Protein AF-A0A7V1PXN4-F1 (afdb_monomer)

Foldseek 3Di:
DLQPAKDKDKDQPVNDDPVVVVVDDNLKIKMKIFDPVQLVVLVVLVVVLVVVLVVLVVVQDQKDDPVSNVVSQVVSCVSCVVSVNNQFKDKDKDKDQDDDDDDDDDDDDDDDRPIMIGIDIDGDVVSVVVVSVCGRMDMDMDSDDCVRDPSSRSVVVVVCVVVVVVLVVCLVPVLVLPDPDDDDPVVNVVSNVVSVVVSVVLVVLQVLLCVLCVVVVVVVVPPDDPDPDDDDLPDRDDSVVVVVQVVVKDWDWDDDPPDPGTQTAIDDHRPSRVSSCVSVVNDHSDDCVQWDWDDDPDDPDPPDTDTDGD

Mean predicted aligned error: 14.94 Å

pLDDT: mean 76.44, std 16.18, range [34.62, 94.5]

Radius of gyration: 33.53 Å; Cα contacts (8 Å, |Δi|>4): 287; chains: 1; bounding box: 93×73×90 Å

Sequence (310 aa):
RIDKKVECQEIRYADLSEGFKKEYNEKLRFIACYNIQMAELNKNSRERNIRKFENLIKETKLKGELDKIKESHYKLKSFLSKYHITKFYKLTIEKTTKDKTTQSKEKRDDYGKKEEYNIQIEKIDSAILAEANLDGRFFIQTEVSSQEFNKEEIVKSYKSLQKVEQAFKVIKNEFDIRPVYLRKDNRIRGHVMICYLALLINILLDKKMQEVFPEMENAQARKVNLKKSEHNEDDPLTMKTLMEELDTIRLIPLYINGSESPKYISTQIGRNLKKLFSSLGIINAMEPQKLRLATKEKTTNYNQLELLFT

Nearest PDB structures (foldseek):
  3ta1-assembly1_A  TM=2.972E-01  e=3.563E+00  Archaeoglobus fulgidus DSM 4304

Secondary structure (DSSP, 8-state):
---TTEEEEEEPGGGS-HHHHHHS-TT-EEEEEEEHHHHHHHHHHHHHHHHHHHHHHHHS--EE-HHHHHHHHHHHHHHHHHTT-GGGEEEEEEEE-----S-------------EEEEEEEE-HHHHHHHHHTTTEEEEEE---TTT--HHHHHHHHHHHHHHHHHHHHHHHTS--S-SS--SHHHHHHHHHHHHHHHHHHHHHHHHHHHH-TTHHHHTT--S---SPPPPTTS---HHHHHHHHHH--EEEE--TT-SS-EEEEPPPPHHHHHHHHHTT---S--GGGEEE---S--S-TT--PEEE-

Structure (mmCIF, N/CA/C/O backbone):
data_AF-A0A7V1PXN4-F1
#
_entry.id   AF-A0A7V1PXN4-F1
#
loop_
_atom_site.group_PDB
_atom_site.id
_atom_site.type_symbol
_atom_site.label_atom_id
_atom_site.label_alt_id
_atom_site.label_comp_id
_atom_site.label_asym_id
_atom_site.label_entity_id
_atom_site.label_seq_id
_atom_site.pdbx_PDB_ins_code
_atom_site.Cartn_x
_atom_site.Cartn_y
_atom_site.Cartn_z
_atom_site.occupancy
_atom_site.B_iso_or_equiv
_atom_site.auth_seq_id
_atom_site.auth_comp_id
_atom_site.auth_asym_id
_atom_site.auth_atom_id
_atom_site.pdbx_PDB_model_num
ATOM 1 N N . ARG A 1 1 ? 14.123 0.594 -0.952 1.00 41.38 1 ARG A N 1
ATOM 2 C CA . ARG A 1 1 ? 13.599 0.449 0.437 1.00 41.38 1 ARG A CA 1
ATOM 3 C C . ARG A 1 1 ? 13.600 -1.025 0.865 1.00 41.38 1 ARG A C 1
ATOM 5 O O . ARG A 1 1 ? 12.577 -1.695 0.825 1.00 41.38 1 ARG A O 1
ATOM 12 N N . ILE A 1 2 ? 14.755 -1.564 1.250 1.00 37.81 2 ILE A N 1
ATOM 13 C CA . ILE A 1 2 ? 14.774 -2.744 2.123 1.00 37.81 2 ILE A CA 1
ATOM 14 C C . ILE A 1 2 ? 14.790 -2.146 3.524 1.00 37.81 2 ILE A C 1
ATOM 16 O O . ILE A 1 2 ? 15.822 -1.651 3.968 1.00 37.81 2 ILE A O 1
ATOM 20 N N . ASP A 1 3 ? 13.619 -2.037 4.154 1.00 50.66 3 ASP A N 1
ATOM 21 C CA . ASP A 1 3 ? 13.540 -1.561 5.537 1.00 50.66 3 ASP A CA 1
ATOM 22 C C . ASP A 1 3 ? 14.435 -2.467 6.385 1.00 50.66 3 ASP A C 1
ATOM 24 O O . ASP A 1 3 ? 14.116 -3.639 6.574 1.00 50.66 3 ASP A O 1
ATOM 28 N N . LYS A 1 4 ? 15.550 -1.933 6.892 1.00 53.06 4 LYS A N 1
ATOM 29 C CA . LYS A 1 4 ? 16.524 -2.641 7.743 1.00 53.06 4 LYS A CA 1
ATOM 30 C C . LYS A 1 4 ? 15.948 -3.093 9.106 1.00 53.06 4 LYS A C 1
ATOM 32 O O . LYS A 1 4 ? 16.705 -3.422 10.006 1.00 53.06 4 LYS A O 1
ATOM 37 N N . LYS A 1 5 ? 14.624 -3.064 9.288 1.00 65.00 5 LYS A N 1
ATOM 38 C CA . LYS A 1 5 ? 13.907 -3.337 10.545 1.00 65.00 5 LYS A CA 1
ATOM 39 C C . LYS A 1 5 ? 12.612 -4.120 10.303 1.00 65.00 5 LYS A C 1
ATOM 41 O O . LYS A 1 5 ? 11.550 -3.733 10.790 1.00 65.00 5 LYS A O 1
ATOM 46 N N . VAL A 1 6 ? 12.675 -5.160 9.474 1.00 78.19 6 VAL A N 1
ATOM 47 C CA . VAL A 1 6 ? 11.618 -6.176 9.458 1.00 78.19 6 VAL A CA 1
ATOM 48 C C . VAL A 1 6 ? 12.177 -7.441 10.070 1.00 78.19 6 VAL A C 1
ATOM 50 O O . VAL A 1 6 ? 13.101 -8.036 9.527 1.00 78.19 6 VAL A O 1
ATOM 53 N N . GLU A 1 7 ? 11.614 -7.817 11.207 1.00 84.56 7 GLU A N 1
ATOM 54 C CA . GLU A 1 7 ? 11.906 -9.079 11.870 1.00 84.56 7 GLU A CA 1
ATOM 55 C C . GLU A 1 7 ? 10.932 -10.127 11.346 1.00 84.56 7 GLU A C 1
ATOM 57 O O . GLU A 1 7 ? 9.740 -9.846 11.224 1.00 84.56 7 GLU A O 1
ATOM 62 N N . CYS A 1 8 ? 11.429 -11.318 11.011 1.00 86.94 8 CYS A N 1
ATOM 63 C CA . CYS A 1 8 ? 10.592 -12.390 10.486 1.00 86.94 8 CYS A CA 1
ATOM 64 C C . CYS A 1 8 ? 10.909 -13.736 11.133 1.00 86.94 8 CYS A C 1
ATOM 66 O O . CYS A 1 8 ? 12.071 -14.140 11.297 1.00 86.94 8 CYS A O 1
ATOM 68 N N . GLN A 1 9 ? 9.837 -14.453 11.438 1.00 86.81 9 GLN A N 1
ATOM 69 C CA . GLN A 1 9 ? 9.842 -15.782 12.013 1.00 86.81 9 GLN A CA 1
ATOM 70 C C . GLN A 1 9 ? 9.026 -16.717 11.125 1.00 86.81 9 GLN A C 1
ATOM 72 O O . GLN A 1 9 ? 7.931 -16.387 10.674 1.00 86.81 9 GLN A O 1
ATOM 77 N N . GLU A 1 10 ? 9.581 -17.894 10.873 1.00 85.56 10 GLU A N 1
ATOM 78 C CA . GLU A 1 10 ? 8.868 -18.963 10.190 1.00 85.56 10 GLU A CA 1
ATOM 79 C C . GLU A 1 10 ? 8.031 -19.731 11.214 1.00 85.56 10 GLU A C 1
ATOM 81 O O . GLU A 1 10 ? 8.544 -20.138 12.259 1.00 85.56 10 GLU A O 1
ATOM 86 N N . ILE A 1 11 ? 6.742 -19.881 10.923 1.00 83.00 11 ILE A N 1
ATOM 87 C CA . ILE A 1 11 ? 5.793 -20.649 11.724 1.00 83.00 11 ILE A CA 1
ATOM 88 C C . ILE A 1 11 ? 5.776 -22.060 11.154 1.00 83.00 11 ILE A C 1
ATOM 90 O O . ILE A 1 11 ? 5.518 -22.252 9.962 1.00 83.00 11 ILE A O 1
ATOM 94 N N . ARG A 1 12 ? 6.058 -23.058 11.994 1.00 76.69 12 ARG A N 1
ATOM 95 C CA . ARG A 1 12 ? 6.013 -24.451 11.553 1.00 76.69 12 ARG A CA 1
ATOM 96 C C . ARG A 1 12 ? 4.563 -24.888 11.444 1.00 76.69 12 ARG A C 1
ATOM 98 O O . ARG A 1 12 ? 3.718 -24.469 12.229 1.00 76.69 12 ARG A O 1
ATOM 105 N N . TYR A 1 13 ? 4.289 -25.816 10.533 1.00 74.81 13 TYR A N 1
ATOM 106 C CA . TYR A 1 13 ? 2.959 -26.414 10.413 1.00 74.81 13 TYR A CA 1
ATOM 107 C C . TYR A 1 13 ? 2.461 -27.011 11.744 1.00 74.81 13 TYR A C 1
ATOM 109 O O . TYR A 1 13 ? 1.284 -26.909 12.084 1.00 74.81 13 TYR A O 1
ATOM 117 N N . ALA A 1 14 ? 3.372 -27.563 12.553 1.00 72.00 14 ALA A N 1
ATOM 118 C CA . ALA A 1 14 ? 3.071 -28.081 13.886 1.00 72.00 14 ALA A CA 1
ATOM 119 C C . ALA A 1 14 ? 2.487 -27.024 14.844 1.00 72.00 14 ALA A C 1
ATOM 121 O O . ALA A 1 14 ? 1.642 -27.377 15.668 1.00 72.00 14 ALA A O 1
ATOM 122 N N . ASP A 1 15 ? 2.869 -25.755 14.688 1.00 79.81 15 ASP A N 1
ATOM 123 C CA . ASP A 1 15 ? 2.459 -24.639 15.547 1.00 79.81 15 ASP A CA 1
ATOM 124 C C . ASP A 1 15 ? 1.082 -24.065 15.154 1.00 79.81 15 ASP A C 1
ATOM 126 O O . ASP A 1 15 ? 0.531 -23.217 15.856 1.00 79.81 15 ASP A O 1
ATOM 130 N N . LEU A 1 16 ? 0.508 -24.512 14.028 1.00 79.31 16 LEU A N 1
ATOM 131 C CA . LEU A 1 16 ? -0.812 -24.081 13.570 1.00 79.31 16 LEU A CA 1
ATOM 132 C C . LEU A 1 16 ? -1.931 -24.690 14.425 1.00 79.31 16 LEU A C 1
ATOM 134 O O . LEU A 1 16 ? -1.845 -25.829 14.898 1.00 79.31 16 LEU A O 1
ATOM 138 N N . SER A 1 17 ? -3.026 -23.944 14.570 1.00 81.38 17 SER A N 1
ATOM 139 C CA . SER A 1 17 ? -4.230 -24.438 15.236 1.00 81.38 17 SER A CA 1
ATOM 140 C C . SER A 1 17 ? -4.898 -25.556 14.427 1.00 81.38 17 SER A C 1
ATOM 142 O O . SER A 1 17 ? -4.747 -25.648 13.208 1.00 81.38 17 SER A O 1
ATOM 144 N N . GLU A 1 18 ? -5.678 -26.406 15.098 1.00 76.50 18 GLU A N 1
ATOM 145 C CA . GLU A 1 18 ? -6.353 -27.544 14.454 1.00 76.50 18 GLU A CA 1
ATOM 146 C C . GLU A 1 18 ? -7.294 -27.131 13.314 1.00 76.50 18 GLU A C 1
ATOM 148 O O . GLU A 1 18 ? -7.457 -27.881 12.355 1.00 76.50 18 GLU A O 1
ATOM 153 N N . GLY A 1 19 ? -7.886 -25.934 13.386 1.00 77.88 19 GLY A N 1
ATOM 154 C CA . GLY A 1 19 ? -8.698 -25.380 12.300 1.00 77.88 19 GLY A CA 1
ATOM 155 C C . GLY A 1 19 ? -7.876 -25.125 11.035 1.00 77.88 19 GLY A C 1
ATOM 156 O O . GLY A 1 19 ? -8.260 -25.567 9.958 1.00 77.88 19 GLY A O 1
ATOM 157 N N . PHE A 1 20 ? -6.701 -24.505 11.177 1.00 76.69 20 PHE A N 1
ATOM 158 C CA . PHE A 1 20 ? -5.807 -24.226 10.048 1.00 76.69 20 PHE A CA 1
ATOM 159 C C . PHE A 1 20 ? -5.205 -25.504 9.456 1.00 76.69 20 PHE A C 1
ATOM 161 O O . PHE A 1 20 ? -5.078 -25.617 8.241 1.00 76.69 20 PHE A O 1
ATOM 168 N N . LYS A 1 21 ? -4.898 -26.502 10.292 1.00 77.81 21 LYS A N 1
ATOM 169 C CA . LYS A 1 21 ? -4.392 -27.806 9.828 1.00 77.81 21 LYS A CA 1
ATOM 170 C C . LYS A 1 21 ? -5.408 -28.603 8.997 1.00 77.81 21 LYS A C 1
ATOM 172 O O . LYS A 1 21 ? -5.021 -29.492 8.252 1.00 77.81 21 LYS A O 1
ATOM 177 N N . LYS A 1 22 ? -6.709 -28.323 9.126 1.00 79.12 22 LYS A N 1
ATOM 178 C CA . LYS A 1 22 ? -7.748 -28.951 8.285 1.00 79.12 22 LYS A CA 1
ATOM 179 C C . LYS A 1 22 ? -7.883 -28.283 6.918 1.00 79.12 22 LYS A C 1
ATOM 181 O O . LYS A 1 22 ? -8.342 -28.923 5.979 1.00 79.12 22 LYS A O 1
ATOM 186 N N . GLU A 1 23 ? -7.520 -27.009 6.826 1.00 78.75 23 GLU A N 1
ATOM 187 C CA . GLU A 1 23 ? -7.701 -26.187 5.628 1.00 78.75 23 GLU A CA 1
ATOM 188 C C . GLU A 1 23 ? -6.453 -26.168 4.732 1.00 78.75 23 GLU A C 1
ATOM 190 O O . GLU A 1 23 ? -6.564 -26.057 3.512 1.00 78.75 23 GLU A O 1
ATOM 195 N N . TYR A 1 24 ? -5.263 -26.322 5.318 1.00 77.19 24 TYR A N 1
ATOM 196 C CA . TYR A 1 24 ? -3.990 -26.133 4.627 1.00 77.19 24 TYR A CA 1
ATOM 197 C C . TYR A 1 24 ? -3.113 -27.386 4.660 1.00 77.19 24 TYR A C 1
ATOM 199 O O . TYR A 1 24 ? -3.062 -28.104 5.649 1.00 77.19 24 TYR A O 1
ATOM 207 N N . ASN A 1 25 ? -2.395 -27.635 3.563 1.00 76.06 25 ASN A N 1
ATOM 208 C CA . ASN A 1 25 ? -1.480 -28.769 3.417 1.00 76.06 25 ASN A CA 1
ATOM 209 C C . ASN A 1 25 ? -0.131 -28.511 4.123 1.00 76.06 25 ASN A C 1
ATOM 211 O O . ASN A 1 25 ? 0.328 -27.372 4.190 1.00 76.06 25 ASN A O 1
ATOM 215 N N . GLU A 1 26 ? 0.560 -29.571 4.549 1.00 75.88 26 GLU A N 1
ATOM 216 C CA . GLU A 1 26 ? 1.879 -29.535 5.209 1.00 75.88 26 GLU A CA 1
ATOM 217 C C . GLU A 1 26 ? 2.987 -28.906 4.355 1.00 75.88 26 GLU A C 1
ATOM 219 O O . GLU A 1 26 ? 3.998 -28.442 4.878 1.00 75.88 26 GLU A O 1
ATOM 224 N N . LYS A 1 27 ? 2.802 -28.869 3.031 1.00 79.88 27 LYS A N 1
ATOM 225 C CA . LYS A 1 27 ? 3.748 -28.240 2.096 1.00 79.88 27 LYS A CA 1
ATOM 226 C C . LYS A 1 27 ? 3.757 -26.710 2.176 1.00 79.88 27 LYS A C 1
ATOM 228 O O . LYS A 1 27 ? 4.661 -26.084 1.628 1.00 79.88 27 LYS A O 1
ATOM 233 N N . LEU A 1 28 ? 2.758 -26.106 2.819 1.00 83.81 28 LEU A N 1
ATOM 234 C CA . LEU A 1 28 ? 2.653 -24.659 2.946 1.00 83.81 28 LEU A CA 1
ATOM 235 C C . LEU A 1 28 ? 3.540 -24.138 4.071 1.00 83.81 28 LEU A C 1
ATOM 237 O O . LEU A 1 28 ? 3.530 -24.638 5.196 1.00 83.81 28 LEU A O 1
ATOM 241 N N . ARG A 1 29 ? 4.270 -23.070 3.766 1.00 85.31 29 ARG A N 1
ATOM 242 C CA . ARG A 1 29 ? 5.097 -22.339 4.720 1.00 85.31 29 ARG A CA 1
ATOM 243 C C . ARG A 1 29 ? 4.430 -21.021 5.063 1.00 85.31 29 ARG A C 1
ATOM 245 O O . ARG A 1 29 ? 3.967 -20.294 4.181 1.00 85.31 29 ARG A O 1
ATOM 252 N N . PHE A 1 30 ? 4.442 -20.701 6.350 1.00 89.19 30 PHE A N 1
ATOM 253 C CA . PHE A 1 30 ? 3.907 -19.457 6.881 1.00 89.19 30 PHE A CA 1
ATOM 254 C C . PHE A 1 30 ? 5.039 -18.643 7.496 1.00 89.19 30 PHE A C 1
ATOM 256 O O . PHE A 1 30 ? 5.771 -19.120 8.362 1.00 89.19 30 PHE A O 1
ATOM 263 N N . ILE A 1 31 ? 5.184 -17.397 7.058 1.00 90.12 31 ILE A N 1
ATOM 264 C CA . ILE A 1 31 ? 6.181 -16.469 7.590 1.00 90.12 31 ILE A CA 1
ATOM 265 C C . ILE A 1 31 ? 5.444 -15.304 8.228 1.00 90.12 31 ILE A C 1
ATOM 267 O O . ILE A 1 31 ? 4.742 -14.557 7.548 1.00 90.12 31 ILE A O 1
ATOM 271 N N . ALA A 1 32 ? 5.618 -15.150 9.535 1.00 91.00 32 ALA A N 1
ATOM 272 C CA . ALA A 1 32 ? 5.164 -13.988 10.275 1.00 91.00 32 ALA A CA 1
ATOM 273 C C . ALA A 1 32 ? 6.264 -12.935 10.280 1.00 91.00 32 ALA A C 1
ATOM 275 O O . ALA A 1 32 ? 7.416 -13.228 10.601 1.00 91.00 32 ALA A O 1
ATOM 276 N N . CYS A 1 33 ? 5.905 -11.702 9.956 1.00 91.38 33 CYS A N 1
ATOM 277 C CA . CYS A 1 33 ? 6.833 -10.588 9.950 1.00 91.38 33 CYS A CA 1
ATOM 278 C C . CYS A 1 33 ? 6.286 -9.405 10.735 1.00 91.38 33 CYS A C 1
ATOM 280 O O . CYS A 1 33 ? 5.081 -9.154 10.760 1.00 91.38 33 CYS A O 1
ATOM 282 N N . TYR A 1 34 ? 7.202 -8.648 11.328 1.00 90.88 34 TYR A N 1
ATOM 283 C CA . TYR A 1 34 ? 6.919 -7.440 12.079 1.00 90.88 34 TYR A CA 1
ATOM 284 C C . TYR A 1 34 ? 7.753 -6.277 11.548 1.00 90.88 34 TYR A C 1
ATOM 286 O O . TYR A 1 34 ? 8.983 -6.318 11.527 1.00 90.88 34 TYR A O 1
ATOM 294 N N . ASN A 1 35 ? 7.070 -5.228 11.097 1.00 90.38 35 ASN A N 1
ATOM 295 C CA . ASN A 1 35 ? 7.673 -3.994 10.621 1.00 90.38 35 ASN A CA 1
ATOM 296 C C . ASN A 1 35 ? 7.437 -2.875 11.639 1.00 90.38 35 ASN A C 1
ATOM 298 O O . ASN A 1 35 ? 6.336 -2.330 11.731 1.00 90.38 35 ASN A O 1
ATOM 302 N N . ILE A 1 36 ? 8.504 -2.492 12.344 1.00 88.81 36 ILE A N 1
ATOM 303 C CA . ILE A 1 36 ? 8.470 -1.490 13.420 1.00 88.81 36 ILE A CA 1
ATOM 304 C C . ILE A 1 36 ? 7.964 -0.133 12.911 1.00 88.81 36 ILE A C 1
ATOM 306 O O . ILE A 1 36 ? 7.153 0.519 13.563 1.00 88.81 36 ILE A O 1
ATOM 310 N N . GLN A 1 37 ? 8.404 0.288 11.722 1.00 86.25 37 GLN A N 1
ATOM 311 C CA . GLN A 1 37 ? 8.002 1.581 11.160 1.00 86.25 37 GLN A CA 1
ATOM 312 C C . GLN A 1 37 ? 6.519 1.591 10.789 1.00 86.25 37 GLN A C 1
ATOM 314 O O . GLN A 1 37 ? 5.820 2.573 11.030 1.00 86.25 37 GLN A O 1
ATOM 319 N N . MET A 1 38 ? 6.023 0.492 10.213 1.00 87.69 38 MET A N 1
ATOM 320 C CA . MET A 1 38 ? 4.594 0.365 9.918 1.00 87.69 38 MET A CA 1
ATOM 321 C C . MET A 1 38 ? 3.763 0.277 11.194 1.00 87.69 38 MET A C 1
ATOM 323 O O . MET A 1 38 ? 2.673 0.840 11.226 1.00 87.69 38 MET A O 1
ATOM 327 N N . ALA A 1 39 ? 4.274 -0.362 12.249 1.00 90.19 39 ALA A N 1
ATOM 328 C CA . ALA A 1 39 ? 3.585 -0.415 13.533 1.00 90.19 39 ALA A CA 1
ATOM 329 C C . ALA A 1 39 ? 3.363 0.990 14.111 1.00 90.19 39 ALA A C 1
ATOM 331 O O . ALA A 1 39 ? 2.248 1.345 14.490 1.00 90.19 39 ALA A O 1
ATOM 332 N N . GLU A 1 40 ? 4.399 1.831 14.091 1.00 89.88 40 GLU A N 1
ATOM 333 C CA . GLU A 1 40 ? 4.312 3.217 14.552 1.00 89.88 40 GLU A CA 1
ATOM 334 C C . GLU A 1 40 ? 3.363 4.064 13.687 1.00 89.88 40 GLU A C 1
ATOM 336 O O . GLU A 1 40 ? 2.529 4.807 14.209 1.00 89.88 40 GLU A O 1
ATOM 341 N N . LEU A 1 41 ? 3.421 3.924 12.358 1.00 88.69 41 LEU A N 1
ATOM 342 C CA . LEU A 1 41 ? 2.514 4.635 11.450 1.00 88.69 41 LEU A CA 1
ATOM 343 C C . LEU A 1 41 ? 1.049 4.219 11.627 1.00 88.69 41 LEU A C 1
ATOM 345 O O . LEU A 1 41 ? 0.164 5.084 11.607 1.00 88.69 41 LEU A O 1
ATOM 349 N N . ASN A 1 42 ? 0.788 2.923 11.806 1.00 91.19 42 ASN A N 1
ATOM 350 C CA . ASN A 1 42 ? -0.554 2.398 12.041 1.00 91.19 42 ASN A CA 1
ATOM 351 C C . ASN A 1 42 ? -1.098 2.896 13.380 1.00 91.19 42 ASN A C 1
ATOM 353 O O . ASN A 1 42 ? -2.207 3.434 13.416 1.00 91.19 42 ASN A O 1
ATOM 357 N N . LYS A 1 43 ? -0.285 2.839 14.443 1.00 92.88 43 LYS A N 1
ATOM 358 C CA . LYS A 1 43 ? -0.615 3.399 15.757 1.00 92.88 43 LYS A CA 1
ATOM 359 C C . LYS A 1 43 ? -0.976 4.881 15.662 1.00 92.88 43 LYS A C 1
ATOM 361 O O . LYS A 1 43 ? -2.069 5.275 16.068 1.00 92.88 43 LYS A O 1
ATOM 366 N N . ASN A 1 44 ? -0.111 5.692 15.055 1.00 92.81 44 ASN A N 1
ATOM 367 C CA . ASN A 1 44 ? -0.333 7.131 14.897 1.00 92.81 44 ASN A CA 1
ATOM 368 C C . ASN A 1 44 ? -1.599 7.427 14.077 1.00 92.81 44 ASN A C 1
ATOM 370 O O . ASN A 1 44 ? -2.372 8.330 14.405 1.00 92.81 44 ASN A O 1
ATOM 374 N N . SER A 1 45 ? -1.844 6.651 13.019 1.00 91.81 45 SER A N 1
ATOM 375 C CA . SER A 1 45 ? -3.051 6.774 12.197 1.00 91.81 45 SER A CA 1
ATOM 376 C C . SER A 1 45 ? -4.312 6.414 12.981 1.00 91.81 45 SER A C 1
ATOM 378 O O . SER A 1 45 ? -5.297 7.154 12.904 1.00 91.81 45 SER A O 1
ATOM 380 N N . ARG A 1 46 ? -4.277 5.333 13.772 1.00 93.62 46 ARG A N 1
ATOM 381 C CA . ARG A 1 46 ? -5.379 4.906 14.640 1.00 93.62 46 ARG A CA 1
ATOM 382 C C . ARG A 1 46 ? -5.695 5.965 15.690 1.00 93.62 46 ARG A C 1
ATOM 384 O O . ARG A 1 46 ? -6.839 6.407 15.768 1.00 93.62 46 ARG A O 1
ATOM 391 N N . GLU A 1 47 ? -4.694 6.436 16.432 1.00 93.50 47 GLU A N 1
ATOM 392 C CA . GLU A 1 47 ? -4.863 7.480 17.452 1.00 93.50 47 GLU A CA 1
ATOM 393 C C . GLU A 1 47 ? -5.411 8.779 16.853 1.00 93.50 47 GLU A C 1
ATOM 395 O O . GLU A 1 47 ? -6.341 9.380 17.390 1.00 93.50 47 GLU A O 1
ATOM 400 N N . ARG A 1 48 ? -4.890 9.197 15.694 1.00 93.94 48 ARG A N 1
ATOM 401 C CA . ARG A 1 48 ? -5.394 10.373 14.979 1.00 93.94 48 ARG A CA 1
ATOM 402 C C . ARG A 1 48 ? -6.861 10.211 14.581 1.00 93.94 48 ARG A C 1
ATOM 404 O O . ARG A 1 48 ? -7.629 11.162 14.708 1.00 93.94 48 ARG A O 1
ATOM 411 N N . ASN A 1 49 ? -7.249 9.047 14.067 1.00 93.38 49 ASN A N 1
ATOM 412 C CA . ASN A 1 49 ? -8.622 8.795 13.633 1.00 93.38 49 ASN A CA 1
ATOM 413 C C . ASN A 1 49 ? -9.590 8.759 14.826 1.00 93.38 49 ASN A C 1
ATOM 415 O O . ASN A 1 49 ? -10.665 9.349 14.736 1.00 93.38 49 ASN A O 1
ATOM 419 N N . ILE A 1 50 ? -9.174 8.159 15.946 1.00 92.94 50 ILE A N 1
ATOM 420 C CA . ILE A 1 50 ? -9.907 8.177 17.220 1.00 92.94 50 ILE A CA 1
ATOM 421 C C . ILE A 1 50 ? -10.117 9.620 17.693 1.00 92.94 50 ILE A C 1
ATOM 423 O O . ILE A 1 50 ? -11.257 10.029 17.888 1.00 92.94 50 ILE A O 1
ATOM 427 N N . ARG A 1 51 ? -9.057 10.439 17.758 1.00 94.00 51 ARG A N 1
ATOM 428 C CA . ARG A 1 51 ? -9.163 11.856 18.163 1.00 94.00 51 ARG A CA 1
ATOM 429 C C . ARG A 1 51 ? -10.119 12.651 17.275 1.00 94.00 51 ARG A C 1
ATOM 431 O O . ARG A 1 51 ? -10.910 13.452 17.764 1.00 94.00 51 ARG A O 1
ATOM 438 N N . LYS A 1 52 ? -10.068 12.437 15.955 1.00 93.00 52 LYS A N 1
ATOM 439 C CA . LYS A 1 52 ? -10.995 13.101 15.026 1.00 93.00 52 LYS A CA 1
ATOM 440 C C . LYS A 1 52 ? -12.445 12.680 15.267 1.00 93.00 52 LYS A C 1
ATOM 442 O O . LYS A 1 52 ? -13.333 13.518 15.155 1.00 93.00 52 LYS A O 1
ATOM 447 N N . PHE A 1 53 ? -12.683 11.409 15.584 1.00 93.56 53 PHE A N 1
ATOM 448 C CA . PHE A 1 53 ? -14.022 10.928 15.903 1.00 93.56 53 PHE A CA 1
ATOM 449 C C . PHE A 1 53 ? -14.525 11.490 17.236 1.00 93.56 53 PHE A C 1
ATOM 451 O O . PHE A 1 53 ? -15.657 11.952 17.310 1.00 93.56 53 PHE A O 1
ATOM 458 N N . GLU A 1 54 ? -13.676 11.547 18.261 1.00 91.88 54 GLU A N 1
ATOM 459 C CA . GLU A 1 54 ? -14.009 12.160 19.552 1.00 91.88 54 GLU A CA 1
ATOM 460 C C . GLU A 1 54 ? -14.360 13.647 19.413 1.00 91.88 54 GLU A C 1
ATOM 462 O O . GLU A 1 54 ? -15.318 14.117 20.025 1.00 91.88 54 GLU A O 1
ATOM 467 N N . ASN A 1 55 ? -13.641 14.386 18.564 1.00 92.81 55 ASN A N 1
ATOM 468 C CA . ASN A 1 55 ? -13.991 15.771 18.247 1.00 92.81 55 ASN A CA 1
ATOM 469 C C . ASN A 1 55 ? -15.339 15.868 17.523 1.00 92.81 55 ASN A C 1
ATOM 471 O O . ASN A 1 55 ? -16.167 16.697 17.888 1.00 92.81 55 ASN A O 1
ATOM 475 N N . LEU A 1 56 ? -15.598 14.978 16.559 1.00 91.06 56 LEU A N 1
ATOM 476 C CA . LEU A 1 56 ? -16.886 14.931 15.869 1.00 91.06 56 LEU A CA 1
ATOM 477 C C . LEU A 1 56 ? -18.041 14.666 16.846 1.00 91.06 56 LEU A C 1
ATOM 479 O O . LEU A 1 56 ? -19.075 15.317 16.737 1.00 91.06 56 LEU A O 1
ATOM 483 N N . ILE A 1 57 ? -17.859 13.761 17.813 1.00 90.81 57 ILE A N 1
ATOM 484 C CA . ILE A 1 57 ? -18.863 13.475 18.846 1.00 90.81 57 ILE A CA 1
ATOM 485 C C . ILE A 1 57 ? -19.189 14.736 19.654 1.00 90.81 57 ILE A C 1
ATOM 487 O O . ILE A 1 57 ? -20.366 15.017 19.879 1.00 90.81 57 ILE A O 1
ATOM 491 N N . LYS A 1 58 ? -18.170 15.510 20.056 1.00 89.38 58 LYS A N 1
ATOM 492 C CA . LYS A 1 58 ? -18.347 16.758 20.825 1.00 89.38 58 LYS A CA 1
ATOM 493 C C . LYS A 1 58 ? -19.141 17.815 20.057 1.00 89.38 58 LYS A C 1
ATOM 495 O O . LYS A 1 58 ? -19.911 18.554 20.660 1.00 89.38 58 LYS A O 1
ATOM 500 N N . GLU A 1 59 ? -18.953 17.891 18.743 1.00 88.38 59 GLU A N 1
ATOM 501 C CA . GLU A 1 59 ? -19.656 18.843 17.877 1.00 88.38 59 GLU A CA 1
ATOM 502 C C . GLU A 1 59 ? -21.086 18.394 17.533 1.00 88.38 59 GLU A C 1
ATOM 504 O O . GLU A 1 59 ? -21.950 19.218 17.223 1.00 88.38 59 GLU A O 1
ATOM 509 N N . THR A 1 60 ? -21.362 17.087 17.560 1.00 85.56 60 THR A N 1
ATOM 510 C CA . THR A 1 60 ? -22.680 16.547 17.211 1.00 85.56 60 THR A CA 1
ATOM 511 C C . THR A 1 60 ? -23.675 16.634 18.362 1.00 85.56 60 THR A C 1
ATOM 513 O O . THR A 1 60 ? -23.393 16.256 19.496 1.00 85.56 60 THR A O 1
ATOM 516 N N . LYS A 1 61 ? -24.904 17.060 18.055 1.00 81.75 61 LYS A N 1
ATOM 517 C CA . LYS A 1 61 ? -26.018 16.992 19.004 1.00 81.75 61 LYS A CA 1
ATOM 518 C C . LYS A 1 61 ? -26.465 15.536 19.153 1.00 81.75 61 LYS A C 1
ATOM 520 O O . LYS A 1 61 ? -27.047 14.969 18.236 1.00 81.75 61 LYS A O 1
ATOM 525 N N . LEU A 1 62 ? -26.203 14.945 20.318 1.00 82.00 62 LEU A N 1
ATOM 526 C CA . LEU A 1 62 ? -26.520 13.539 20.614 1.00 82.00 62 LEU A CA 1
ATOM 527 C C . LEU A 1 62 ? -27.942 13.318 21.147 1.00 82.00 62 LEU A C 1
ATOM 529 O O . LEU A 1 62 ? -28.326 12.172 21.358 1.00 82.00 62 LEU A O 1
ATOM 533 N N . LYS A 1 63 ? -28.708 14.391 21.389 1.00 81.94 63 LYS A N 1
ATOM 534 C CA . LYS A 1 63 ? -30.103 14.347 21.854 1.00 81.94 63 LYS A CA 1
ATOM 535 C C . LYS A 1 63 ? -30.967 15.299 21.036 1.00 81.94 63 LYS A C 1
ATOM 537 O O . LYS A 1 63 ? -30.543 16.425 20.764 1.00 81.94 63 LYS A O 1
ATOM 542 N N . GLY A 1 64 ? -32.167 14.868 20.661 1.00 82.62 64 GLY A N 1
ATOM 543 C CA . GLY A 1 64 ? -33.099 15.709 19.914 1.00 82.62 64 GLY A CA 1
ATOM 544 C C . GLY A 1 64 ? -34.238 14.943 19.253 1.00 82.62 64 GLY A C 1
ATOM 545 O O . GLY A 1 64 ? -34.579 13.829 19.647 1.00 82.62 64 GLY A O 1
ATOM 546 N N . GLU A 1 65 ? -34.829 15.578 18.243 1.00 80.56 65 GLU A N 1
ATOM 547 C CA . GLU A 1 65 ? -35.874 14.999 17.395 1.00 80.56 65 GLU A CA 1
ATOM 548 C C . GLU A 1 65 ? -35.325 13.852 16.537 1.00 80.56 65 GLU A C 1
ATOM 550 O O . GLU A 1 65 ? -34.152 13.854 16.149 1.00 80.56 65 GLU A O 1
ATOM 555 N N . LEU A 1 66 ? -36.195 12.896 16.204 1.00 81.00 66 LEU A N 1
ATOM 556 C CA . LEU A 1 66 ? -35.824 11.657 15.521 1.00 81.00 66 LEU A CA 1
ATOM 557 C C . LEU A 1 66 ? -35.049 11.886 14.214 1.00 81.00 66 LEU A C 1
ATOM 559 O O . LEU A 1 66 ? -34.025 11.240 13.999 1.00 81.00 66 LEU A O 1
ATOM 563 N N . ASP A 1 67 ? -35.494 12.810 13.360 1.00 81.88 67 ASP A N 1
ATOM 564 C CA . ASP A 1 67 ? -34.882 13.020 12.041 1.00 81.88 67 ASP A CA 1
ATOM 565 C C . ASP A 1 67 ? -33.469 13.606 12.149 1.00 81.88 67 ASP A C 1
ATOM 567 O O . ASP A 1 67 ? -32.523 13.078 11.562 1.00 81.88 67 ASP A O 1
ATOM 571 N N . LYS A 1 68 ? -33.279 14.604 13.021 1.00 83.62 68 LYS A N 1
ATOM 572 C CA . LYS A 1 68 ? -31.959 15.197 13.308 1.00 83.62 68 LYS A CA 1
ATOM 573 C C . LYS A 1 68 ? -30.998 14.181 13.935 1.00 83.62 68 LYS A C 1
ATOM 575 O O . LYS A 1 68 ? -29.789 14.214 13.685 1.00 83.62 68 LYS A O 1
ATOM 580 N N . ILE A 1 69 ? -31.525 13.261 14.744 1.00 86.88 69 ILE A N 1
ATOM 581 C CA . ILE A 1 69 ? -30.748 12.187 15.370 1.00 86.88 69 ILE A CA 1
ATOM 582 C C . ILE A 1 69 ? -30.364 11.110 14.353 1.00 86.88 69 ILE A C 1
ATOM 584 O O . ILE A 1 69 ? -29.222 10.652 14.372 1.00 86.88 69 ILE A O 1
ATOM 588 N N . LYS A 1 70 ? -31.246 10.758 13.411 1.00 86.50 70 LYS A N 1
ATOM 589 C CA . LYS A 1 70 ? -30.913 9.857 12.295 1.00 86.50 70 LYS A CA 1
ATOM 590 C C . LYS A 1 70 ? -29.823 10.441 11.399 1.00 86.50 70 LYS A C 1
ATOM 592 O O . LYS A 1 70 ? -28.879 9.726 11.064 1.00 86.50 70 LYS A O 1
ATOM 597 N N . GLU A 1 71 ? -29.903 11.728 11.064 1.00 87.50 71 GLU A N 1
ATOM 598 C CA . GLU A 1 71 ? -28.857 12.423 10.302 1.00 87.50 71 GLU A CA 1
ATOM 599 C C . GLU A 1 71 ? -27.513 12.400 11.037 1.00 87.50 71 GLU A C 1
ATOM 601 O O . GLU A 1 71 ? -26.479 12.048 10.463 1.00 87.50 71 GLU A O 1
ATOM 606 N N . SER A 1 72 ? -27.533 12.702 12.337 1.00 87.31 72 SER A N 1
ATOM 607 C CA . SER A 1 72 ? -26.341 12.658 13.189 1.00 87.31 72 SER A CA 1
ATOM 608 C C . SER A 1 72 ? -25.762 11.242 13.279 1.00 87.31 72 SER A C 1
ATOM 610 O O . SER A 1 72 ? -24.556 11.058 13.113 1.00 87.31 72 SER A O 1
ATOM 612 N N . HIS A 1 73 ? -26.606 10.221 13.444 1.00 90.19 73 HIS A N 1
ATOM 613 C CA . HIS A 1 73 ? -26.196 8.818 13.452 1.00 90.19 73 HIS A CA 1
ATOM 614 C C . HIS A 1 73 ? -25.574 8.393 12.115 1.00 90.19 73 HIS A C 1
ATOM 616 O O . HIS A 1 73 ? -24.513 7.766 12.103 1.00 90.19 73 HIS A O 1
ATOM 622 N N . TYR A 1 74 ? -26.179 8.768 10.984 1.00 90.62 74 TYR A N 1
ATOM 623 C CA . TYR A 1 74 ? -25.630 8.484 9.658 1.00 90.62 74 TYR A CA 1
ATOM 624 C C . TYR A 1 74 ? -24.270 9.161 9.458 1.00 90.62 74 TYR A C 1
ATOM 626 O O . TYR A 1 74 ? -23.327 8.519 8.993 1.00 90.62 74 TYR A O 1
ATOM 634 N N . LYS A 1 75 ? -24.129 10.424 9.880 1.00 90.94 75 LYS A N 1
ATOM 635 C CA . LYS A 1 75 ? -22.858 11.159 9.834 1.00 90.94 75 LYS A CA 1
ATOM 636 C C . LYS A 1 75 ? -21.768 10.443 10.636 1.00 90.94 75 LYS A C 1
ATOM 638 O O . LYS A 1 75 ? -20.667 10.246 10.120 1.00 90.94 75 LYS A O 1
ATOM 643 N N . LEU A 1 76 ? -22.077 10.006 11.860 1.00 91.50 76 LEU A N 1
ATOM 644 C CA . LEU A 1 76 ? -21.147 9.251 12.707 1.00 91.50 76 LEU A CA 1
ATOM 645 C C . LEU A 1 76 ? -20.780 7.901 12.070 1.00 91.50 76 LEU A C 1
ATOM 647 O O . LEU A 1 76 ? -19.600 7.583 11.943 1.00 91.50 76 LEU A O 1
ATOM 651 N N . LYS A 1 77 ? -21.760 7.137 11.579 1.00 92.06 77 LYS A N 1
ATOM 652 C CA . LYS A 1 77 ? -21.534 5.835 10.927 1.00 92.06 77 LYS A CA 1
ATOM 653 C C . LYS A 1 77 ? -20.713 5.953 9.637 1.00 92.06 77 LYS A C 1
ATOM 655 O O . LYS A 1 77 ? -19.803 5.153 9.394 1.00 92.06 77 LYS A O 1
ATOM 660 N N . SER A 1 78 ? -20.994 6.971 8.825 1.00 92.12 78 SER A N 1
ATOM 661 C CA . SER A 1 78 ? -20.229 7.291 7.619 1.00 92.12 78 SER A CA 1
ATOM 662 C C . SER A 1 78 ? -18.789 7.667 7.964 1.00 92.12 78 SER A C 1
ATOM 664 O O . SER A 1 78 ? -17.867 7.257 7.258 1.00 92.12 78 SER A O 1
ATOM 666 N N . PHE A 1 79 ? -18.576 8.419 9.047 1.00 93.50 79 PHE A N 1
ATOM 667 C CA . PHE A 1 79 ? -17.236 8.752 9.520 1.00 93.50 79 PHE A CA 1
ATOM 668 C C . PHE A 1 79 ? -16.472 7.494 9.942 1.00 93.50 79 PHE A C 1
ATOM 670 O O . PHE A 1 79 ? -15.354 7.276 9.475 1.00 93.50 79 PHE A O 1
ATOM 677 N N . LEU A 1 80 ? -17.086 6.637 10.764 1.00 91.69 80 LEU A N 1
ATOM 678 C CA . LEU A 1 80 ? -16.468 5.392 11.222 1.00 91.69 80 LEU A CA 1
ATOM 679 C C . LEU A 1 80 ? -16.019 4.512 10.047 1.00 91.69 80 LEU A C 1
ATOM 681 O O . LEU A 1 80 ? -14.904 3.989 10.057 1.00 91.69 80 LEU A O 1
ATOM 685 N N . SER A 1 81 ? -16.865 4.398 9.019 1.00 91.50 81 SER A N 1
ATOM 686 C CA . SER A 1 81 ? -16.586 3.610 7.812 1.00 91.50 81 SER A CA 1
ATOM 687 C C . SER A 1 81 ? -15.440 4.207 6.995 1.00 91.50 81 SER A C 1
ATOM 689 O O . SER A 1 81 ? -14.514 3.494 6.620 1.00 91.50 81 SER A O 1
ATOM 691 N N . LYS A 1 82 ? -15.457 5.530 6.782 1.00 92.06 82 LYS A N 1
ATOM 692 C CA . LYS A 1 82 ? -14.421 6.256 6.032 1.00 92.06 82 LYS A CA 1
ATOM 693 C C . LYS A 1 82 ? -13.032 6.147 6.667 1.00 92.06 82 LYS A C 1
ATOM 695 O O . LYS A 1 82 ? -12.037 6.150 5.952 1.00 92.06 82 LYS A O 1
ATOM 700 N N . TYR A 1 83 ? -12.964 6.096 7.995 1.00 90.00 83 TYR A N 1
ATOM 701 C CA . TYR A 1 83 ? -11.706 6.029 8.743 1.00 90.00 83 TYR A CA 1
ATOM 702 C C . TYR A 1 83 ? -11.346 4.616 9.224 1.00 90.00 83 TYR A C 1
ATOM 704 O O . TYR A 1 83 ? -10.368 4.473 9.956 1.00 90.00 83 TYR A O 1
ATOM 712 N N . HIS A 1 84 ? -12.101 3.592 8.808 1.00 89.06 84 HIS A N 1
ATOM 713 C CA . HIS A 1 84 ? -11.893 2.183 9.167 1.00 89.06 84 HIS A CA 1
ATOM 714 C C . HIS A 1 84 ? -11.852 1.911 10.683 1.00 89.06 84 HIS A C 1
ATOM 716 O O . HIS A 1 84 ? -11.118 1.049 11.149 1.00 89.06 84 HIS A O 1
ATOM 722 N N . ILE A 1 85 ? -12.664 2.633 11.458 1.00 91.38 85 ILE A N 1
ATOM 723 C CA . ILE A 1 85 ? -12.743 2.511 12.927 1.00 91.38 85 ILE A CA 1
ATOM 724 C C . ILE A 1 85 ? -14.112 2.003 13.407 1.00 91.38 85 ILE A C 1
ATOM 726 O O . ILE A 1 85 ? -14.474 2.158 14.570 1.00 91.38 85 ILE A O 1
ATOM 730 N N . THR A 1 86 ? -14.892 1.382 12.517 1.00 90.19 86 THR A N 1
ATOM 731 C CA . THR A 1 86 ? -16.231 0.838 12.816 1.00 90.19 86 THR A CA 1
ATOM 732 C C . THR A 1 86 ? -16.227 -0.180 13.950 1.00 90.19 86 THR A C 1
ATOM 734 O O . THR A 1 86 ? -17.162 -0.204 14.738 1.00 90.19 86 THR A O 1
ATOM 737 N N . LYS A 1 87 ? -15.168 -0.986 14.068 1.00 90.94 87 LYS A N 1
ATOM 738 C CA . LYS A 1 87 ? -15.025 -2.000 15.124 1.00 90.94 87 LYS A CA 1
ATOM 739 C C . LYS A 1 87 ? -14.819 -1.403 16.522 1.00 90.94 87 LYS A C 1
ATOM 741 O O . LYS A 1 87 ? -15.004 -2.108 17.503 1.00 90.94 87 LYS A O 1
ATOM 746 N N . PHE A 1 88 ? -14.411 -0.136 16.621 1.00 91.75 88 PHE A N 1
ATOM 747 C CA . PHE A 1 88 ? -14.061 0.489 17.903 1.00 91.75 88 PHE A CA 1
ATOM 748 C C . PHE A 1 88 ? -15.262 1.098 18.620 1.00 91.75 88 PHE A C 1
ATOM 750 O O . PHE A 1 88 ? -15.174 1.365 19.815 1.00 91.75 88 PHE A O 1
ATOM 757 N N . TYR A 1 89 ? -16.362 1.340 17.902 1.00 92.06 89 TYR A N 1
ATOM 758 C CA . TYR A 1 89 ? -17.519 2.044 18.438 1.00 92.06 89 TYR A CA 1
ATOM 759 C C . TYR A 1 89 ? -18.818 1.363 18.037 1.00 92.06 89 TYR A C 1
ATOM 761 O O . TYR A 1 89 ? -19.066 1.114 16.856 1.00 92.06 89 TYR A O 1
ATOM 769 N N . LYS A 1 90 ? -19.689 1.147 19.018 1.00 91.25 90 LYS A N 1
ATOM 770 C CA . LYS A 1 90 ? -21.069 0.724 18.801 1.00 91.25 90 LYS A CA 1
ATOM 771 C C . LYS A 1 90 ? -21.988 1.927 18.979 1.00 91.25 90 LYS A C 1
ATOM 773 O O . LYS A 1 90 ? -21.896 2.645 19.970 1.00 91.25 90 LYS A O 1
ATOM 778 N N . LEU A 1 91 ? -22.840 2.161 17.983 1.00 88.88 91 LEU A N 1
ATOM 779 C CA . LEU A 1 91 ? -23.788 3.274 17.954 1.00 88.88 91 LEU A CA 1
ATOM 780 C C . LEU A 1 91 ? -25.212 2.723 18.030 1.00 88.88 91 LEU A C 1
ATOM 782 O O . LEU A 1 91 ? -25.637 2.018 17.112 1.00 88.88 91 LEU A O 1
ATOM 786 N N . THR A 1 92 ? -25.955 3.073 19.074 1.00 86.75 92 THR A N 1
ATOM 787 C CA . THR A 1 92 ? -27.373 2.715 19.241 1.00 86.75 92 THR A CA 1
ATOM 788 C C . THR A 1 92 ? -28.215 3.974 19.421 1.00 86.75 92 THR A C 1
ATOM 790 O O . THR A 1 92 ? -27.747 4.978 19.951 1.00 86.75 92 THR A O 1
ATOM 793 N N . ILE A 1 93 ? -29.447 3.954 18.910 1.00 85.38 93 ILE A N 1
ATOM 794 C CA . ILE A 1 93 ? -30.416 5.033 19.122 1.00 85.38 93 ILE A CA 1
ATOM 795 C C . ILE A 1 93 ? -31.431 4.520 20.131 1.00 85.38 93 ILE A C 1
ATOM 797 O O . ILE A 1 93 ? -32.062 3.491 19.896 1.00 85.38 93 ILE A O 1
ATOM 801 N N . GLU A 1 94 ? -31.594 5.246 21.225 1.00 86.19 94 GLU A N 1
ATOM 802 C CA . GLU A 1 94 ? -32.586 4.953 22.248 1.00 86.19 94 GLU A CA 1
ATOM 803 C C . GLU A 1 94 ? -33.642 6.057 22.316 1.00 86.19 94 GLU A C 1
ATOM 805 O O . GLU A 1 94 ? -33.450 7.183 21.845 1.00 86.19 94 GLU A O 1
ATOM 810 N N . LYS A 1 95 ? -34.802 5.699 22.867 1.00 80.00 95 LYS A N 1
ATOM 811 C CA . LYS A 1 95 ? -35.932 6.599 23.066 1.00 80.00 95 LYS A CA 1
ATOM 812 C C . LYS A 1 95 ? -36.036 6.929 24.548 1.00 80.00 95 LYS A C 1
ATOM 814 O O . LYS A 1 95 ? -36.237 6.044 25.373 1.00 80.00 95 LYS A O 1
ATOM 819 N N . THR A 1 96 ? -35.958 8.211 24.873 1.00 72.00 96 THR A N 1
ATOM 820 C CA . THR A 1 96 ? -36.190 8.735 26.221 1.00 72.00 96 THR A CA 1
ATOM 821 C C . THR A 1 96 ? -37.596 9.322 26.314 1.00 72.00 96 THR A C 1
ATOM 823 O O . THR A 1 96 ? -37.906 10.341 25.697 1.00 72.00 96 THR A O 1
ATOM 826 N N . THR A 1 97 ? -38.464 8.688 27.103 1.00 60.84 97 THR A N 1
ATOM 827 C CA . THR A 1 97 ? -39.764 9.243 27.505 1.00 60.84 97 THR A CA 1
ATOM 828 C C . THR A 1 97 ? -39.619 9.981 28.831 1.00 60.84 97 THR A C 1
ATOM 830 O O . THR A 1 97 ? -39.267 9.379 29.841 1.00 60.84 97 THR A O 1
ATOM 833 N N . LYS A 1 98 ? -39.891 11.290 28.848 1.00 56.00 98 LYS A N 1
ATOM 834 C CA . LYS A 1 98 ? -40.033 12.049 30.099 1.00 56.00 98 LYS A CA 1
ATOM 835 C C . LYS A 1 98 ? -41.448 11.840 30.645 1.00 56.00 98 LYS A C 1
ATOM 837 O O . LYS A 1 98 ? -42.394 12.404 30.095 1.00 56.00 98 LYS A O 1
ATOM 842 N N . ASP A 1 99 ? -41.592 11.063 31.715 1.00 44.72 99 ASP A N 1
ATOM 843 C CA . ASP A 1 99 ? -42.833 11.027 32.492 1.00 44.72 99 ASP A CA 1
ATOM 844 C C . ASP A 1 99 ? -42.912 12.285 33.365 1.00 44.72 99 ASP A C 1
ATOM 846 O O . ASP A 1 99 ? -42.057 12.538 34.213 1.00 44.72 99 ASP A O 1
ATOM 850 N N . LYS A 1 100 ? -43.931 13.117 33.132 1.00 49.88 100 LYS A N 1
ATOM 851 C CA . LYS A 1 100 ? -44.246 14.250 34.007 1.00 49.88 100 LYS A CA 1
ATOM 852 C C . LYS A 1 100 ? -45.022 13.739 35.230 1.00 49.88 100 LYS A C 1
ATOM 854 O O . LYS A 1 100 ? -46.242 13.632 35.174 1.00 49.88 100 LYS A O 1
ATOM 859 N N . THR A 1 101 ? -44.347 13.485 36.347 1.00 40.03 101 THR A N 1
ATOM 860 C CA . THR A 1 101 ? -44.902 13.737 37.691 1.00 40.03 101 THR A CA 1
ATOM 861 C C . THR A 1 101 ? -44.499 15.182 38.025 1.00 40.03 101 THR A C 1
ATOM 863 O O . THR A 1 101 ? -43.331 15.533 37.977 1.00 40.03 101 THR A O 1
ATOM 866 N N . THR A 1 102 ? -45.381 16.161 38.215 1.00 42.06 102 THR A N 1
ATOM 867 C CA . THR A 1 102 ? -46.438 16.234 39.222 1.00 42.06 102 THR A CA 1
ATOM 868 C C . THR A 1 102 ? -47.461 17.303 38.808 1.00 42.06 102 THR A C 1
ATOM 870 O O . THR A 1 102 ? -47.128 18.300 38.174 1.00 42.06 102 THR A O 1
ATOM 873 N N . GLN A 1 103 ? -48.707 17.020 39.172 1.00 43.91 103 GLN A N 1
ATOM 874 C CA . GLN A 1 103 ? -49.966 17.758 39.063 1.00 43.91 103 GLN A CA 1
ATOM 875 C C . GLN A 1 103 ? -49.913 19.281 38.825 1.00 43.91 103 GLN A C 1
ATOM 877 O O . GLN A 1 103 ? -49.456 20.062 39.654 1.00 43.91 103 GLN A O 1
ATOM 882 N N . SER A 1 104 ? -50.579 19.709 37.756 1.00 35.44 104 SER A N 1
ATOM 883 C CA . SER A 1 104 ? -51.426 20.908 37.764 1.00 35.44 104 SER A CA 1
ATOM 884 C C . SER A 1 104 ? -52.535 20.697 36.733 1.00 35.44 104 SER A C 1
ATOM 886 O O . SER A 1 104 ? -52.274 20.446 35.558 1.00 35.44 104 SER A O 1
ATOM 888 N N . LYS A 1 105 ? -53.781 20.695 37.214 1.00 43.97 105 LYS A N 1
ATOM 889 C CA . LYS A 1 105 ? -54.997 20.653 36.399 1.00 43.97 105 LYS A CA 1
ATOM 890 C C . LYS A 1 105 ? -55.050 21.921 35.547 1.00 43.97 105 LYS A C 1
ATOM 892 O O . LYS A 1 105 ? -55.051 22.999 36.120 1.00 43.97 105 LYS A O 1
ATOM 897 N N . GLU A 1 106 ? -55.141 21.780 34.228 1.00 40.94 106 GLU A N 1
ATOM 898 C CA . GLU A 1 106 ? -56.273 22.270 33.428 1.00 40.94 106 GLU A CA 1
ATOM 899 C C . GLU A 1 106 ? -56.066 22.043 31.921 1.00 40.94 106 GLU A C 1
ATOM 901 O O . GLU A 1 106 ? -54.995 22.279 31.375 1.00 40.94 106 GLU A O 1
ATOM 906 N N . LYS A 1 107 ? -57.177 21.627 31.296 1.00 35.03 107 LYS A N 1
ATOM 907 C CA . LYS A 1 107 ? -57.536 21.577 29.868 1.00 35.03 107 LYS A CA 1
ATOM 908 C C . LYS A 1 107 ? -56.808 20.597 28.932 1.00 35.03 107 LYS A C 1
ATOM 910 O O . LYS A 1 107 ? -55.592 20.524 28.826 1.00 35.03 107 LYS A O 1
ATOM 915 N N . ARG A 1 108 ? -57.664 19.820 28.257 1.00 46.00 108 ARG A N 1
ATOM 916 C CA . ARG A 1 108 ? -57.386 18.843 27.204 1.00 46.00 108 ARG A CA 1
ATOM 917 C C . ARG A 1 108 ? -57.021 19.572 25.914 1.00 46.00 108 ARG A C 1
ATOM 919 O O . ARG A 1 108 ? -57.841 20.356 25.462 1.00 46.00 108 ARG A O 1
ATOM 926 N N . ASP A 1 109 ? -55.879 19.201 25.344 1.00 37.41 109 ASP A N 1
ATOM 927 C CA . ASP A 1 109 ? -55.641 19.060 23.907 1.00 37.41 109 ASP A CA 1
ATOM 928 C C . ASP A 1 109 ? -54.763 17.809 23.722 1.00 37.41 109 ASP A C 1
ATOM 930 O O . ASP A 1 109 ? -53.725 17.641 24.367 1.00 37.41 109 ASP A O 1
ATOM 934 N N . ASP A 1 110 ? -55.245 16.883 22.902 1.00 50.66 110 ASP A N 1
ATOM 935 C CA . ASP A 1 110 ? -54.665 15.574 22.612 1.00 50.66 110 ASP A CA 1
ATOM 936 C C . ASP A 1 110 ? -53.649 15.693 21.467 1.00 50.66 110 ASP A C 1
ATOM 938 O O . ASP A 1 110 ? -53.996 15.441 20.327 1.00 50.66 110 ASP A O 1
ATOM 942 N N . TYR A 1 111 ? -52.410 16.131 21.733 1.00 42.84 111 TYR A N 1
ATOM 943 C CA . TYR A 1 111 ? -51.284 15.974 20.796 1.00 42.84 111 TYR A CA 1
ATOM 944 C C . TYR A 1 111 ? -49.932 15.914 21.528 1.00 42.84 111 TYR A C 1
ATOM 946 O O . TYR A 1 111 ? -49.445 16.893 22.089 1.00 42.84 111 TYR A O 1
ATOM 954 N N . GLY A 1 112 ? -49.281 14.751 21.424 1.00 45.62 112 GLY A N 1
ATOM 955 C CA . GLY A 1 112 ? -47.823 14.633 21.366 1.00 45.62 112 GLY A CA 1
ATOM 956 C C . GLY A 1 112 ? -47.069 14.605 22.696 1.00 45.62 112 GLY A C 1
ATOM 957 O O . GLY A 1 112 ? -46.521 15.613 23.144 1.00 45.62 112 GLY A O 1
ATOM 958 N N . LYS A 1 113 ? -46.867 13.403 23.257 1.00 52.34 113 LYS A N 1
ATOM 959 C CA . LYS A 1 113 ? -45.667 13.151 24.073 1.00 52.34 113 LYS A CA 1
ATOM 960 C C . LYS A 1 113 ? -44.450 13.586 23.242 1.00 52.34 113 LYS A C 1
ATOM 962 O O . LYS A 1 113 ? -44.221 13.034 22.171 1.00 52.34 113 LYS A O 1
ATOM 967 N N . LYS A 1 114 ? -43.679 14.576 23.707 1.00 57.78 114 LYS A N 1
ATOM 968 C CA . LYS A 1 114 ? -42.393 14.933 23.086 1.00 57.78 114 LYS A CA 1
ATOM 969 C C . LYS A 1 114 ? -41.433 13.762 23.279 1.00 57.78 114 LYS A C 1
ATOM 971 O O . LYS A 1 114 ? -40.894 13.569 24.366 1.00 57.78 114 LYS A O 1
ATOM 976 N N . GLU A 1 115 ? -41.282 12.956 22.238 1.00 69.00 115 GLU A N 1
ATOM 977 C CA . GLU A 1 115 ? -40.323 11.861 22.196 1.00 69.00 115 GLU A CA 1
ATOM 978 C C . GLU A 1 115 ? -38.933 12.436 21.918 1.00 69.00 115 GLU A C 1
ATOM 980 O O . GLU A 1 115 ? -38.694 13.018 20.861 1.00 69.00 115 GLU A O 1
ATOM 985 N N . GLU A 1 116 ? -38.017 12.301 22.875 1.00 79.25 116 GLU A N 1
ATOM 986 C CA . GLU A 1 116 ? -36.614 12.667 22.689 1.00 79.25 116 GLU A CA 1
ATOM 987 C C . GLU A 1 116 ? -35.810 11.399 22.408 1.00 79.25 116 GLU A C 1
ATOM 989 O O . GLU A 1 116 ? -35.907 10.421 23.151 1.00 79.25 116 GLU A O 1
ATOM 994 N N . TYR A 1 117 ? -34.999 11.421 21.354 1.00 84.38 117 TYR A N 1
ATOM 995 C CA . TYR A 1 117 ? -34.103 10.324 21.001 1.00 84.38 117 TYR A CA 1
ATOM 996 C C . TYR A 1 117 ? -32.666 10.693 21.358 1.00 84.38 117 TYR A C 1
ATOM 998 O O . TYR A 1 117 ? -32.253 11.846 21.188 1.00 84.38 117 TYR A O 1
ATOM 1006 N N . ASN A 1 118 ? -31.899 9.717 21.838 1.00 87.06 118 ASN A N 1
ATOM 1007 C CA . ASN A 1 118 ? -30.482 9.863 22.153 1.00 87.06 118 ASN A CA 1
ATOM 1008 C C . ASN A 1 118 ? -29.630 8.839 21.399 1.00 87.06 118 ASN A C 1
ATOM 1010 O O . ASN A 1 118 ? -30.020 7.688 21.220 1.00 87.06 118 ASN A O 1
ATOM 1014 N N . ILE A 1 119 ? -28.438 9.260 20.976 1.00 87.12 119 ILE A N 1
ATOM 1015 C CA . ILE A 1 119 ? -27.418 8.355 20.437 1.00 87.12 119 ILE A CA 1
ATOM 1016 C C . ILE A 1 119 ? -26.541 7.901 21.599 1.00 87.12 119 ILE A C 1
ATOM 1018 O O . ILE A 1 119 ? -25.828 8.712 22.192 1.00 87.12 119 ILE A O 1
ATOM 1022 N N . GLN A 1 120 ? -26.572 6.610 21.906 1.00 87.38 120 GLN A N 1
ATOM 1023 C CA . GLN A 1 120 ? -25.580 5.985 22.763 1.00 87.38 120 GLN A CA 1
ATOM 1024 C C . GLN A 1 120 ? -24.362 5.575 21.934 1.00 87.38 120 GLN A C 1
ATOM 1026 O O . GLN A 1 120 ? -24.480 5.012 20.841 1.00 87.38 120 GLN A O 1
ATOM 1031 N N . ILE A 1 121 ? -23.182 5.888 22.465 1.00 90.50 121 ILE A N 1
ATOM 1032 C CA . ILE A 1 121 ? -21.892 5.578 21.858 1.00 90.50 121 ILE A CA 1
ATOM 1033 C C . ILE A 1 121 ? -21.099 4.776 22.878 1.00 90.50 121 ILE A C 1
ATOM 1035 O O . ILE A 1 121 ? -20.691 5.308 23.907 1.00 90.50 121 ILE A O 1
ATOM 1039 N N . GLU A 1 122 ? -20.870 3.505 22.580 1.00 91.81 122 GLU A N 1
ATOM 1040 C CA . GLU A 1 122 ? -20.056 2.616 23.402 1.00 91.81 122 GLU A CA 1
ATOM 1041 C C . GLU A 1 122 ? -18.700 2.417 22.722 1.00 91.81 122 GLU A C 1
ATOM 1043 O O . GLU A 1 122 ? -18.632 2.029 21.552 1.00 91.81 122 GLU A O 1
ATOM 1048 N N . LYS A 1 123 ? -17.617 2.709 23.447 1.00 93.00 123 LYS A N 1
ATOM 1049 C CA . LYS A 1 123 ? -16.246 2.474 22.990 1.00 93.00 123 LYS A CA 1
ATOM 1050 C C . LYS A 1 123 ? -15.811 1.073 23.411 1.00 93.00 123 LYS A C 1
ATOM 1052 O O . LYS A 1 123 ? -15.879 0.729 24.585 1.00 93.00 123 LYS A O 1
ATOM 1057 N N . ILE A 1 124 ? -15.339 0.285 22.452 1.00 94.50 124 ILE A N 1
ATOM 1058 C CA . ILE A 1 124 ? -14.931 -1.105 22.661 1.00 94.50 124 ILE A CA 1
ATOM 1059 C C . ILE A 1 124 ? -13.403 -1.156 22.768 1.00 94.50 124 ILE A C 1
ATOM 1061 O O . ILE A 1 124 ? -12.698 -1.317 21.769 1.00 94.50 124 ILE A O 1
ATOM 1065 N N . ASP A 1 125 ? -12.876 -1.021 23.986 1.00 92.12 125 ASP A N 1
ATOM 1066 C CA . ASP A 1 125 ? -11.424 -0.981 24.217 1.00 92.12 125 ASP A CA 1
ATOM 1067 C C . ASP A 1 125 ? -10.723 -2.300 23.851 1.00 92.12 125 ASP A C 1
ATOM 1069 O O . ASP A 1 125 ? -9.596 -2.288 23.354 1.00 92.12 125 ASP A O 1
ATOM 1073 N N . SER A 1 126 ? -11.407 -3.441 23.992 1.00 93.44 126 SER A N 1
ATOM 1074 C CA . SER A 1 126 ? -10.880 -4.748 23.574 1.00 93.44 126 SER A CA 1
ATOM 1075 C C . SER A 1 126 ? -10.608 -4.820 22.067 1.00 93.44 126 SER A C 1
ATOM 1077 O O . SER A 1 126 ? -9.596 -5.383 21.652 1.00 93.44 126 SER A O 1
ATOM 1079 N N . ALA A 1 127 ? -11.454 -4.197 21.240 1.00 91.81 127 ALA A N 1
ATOM 1080 C CA . ALA A 1 127 ? -11.265 -4.137 19.793 1.00 91.81 127 ALA A CA 1
ATOM 1081 C C . ALA A 1 127 ? -10.084 -3.233 19.410 1.00 91.81 127 ALA A C 1
ATOM 1083 O O . ALA A 1 127 ? -9.341 -3.544 18.480 1.00 91.81 127 ALA A O 1
ATOM 1084 N N . ILE A 1 128 ? -9.878 -2.138 20.148 1.00 92.06 128 ILE A N 1
ATOM 1085 C CA . ILE A 1 128 ? -8.737 -1.235 19.950 1.00 92.06 128 ILE A CA 1
ATOM 1086 C C . ILE A 1 128 ? -7.428 -1.940 20.317 1.00 92.06 128 ILE A C 1
ATOM 1088 O O . ILE A 1 128 ? -6.452 -1.828 19.577 1.00 92.06 128 ILE A O 1
ATOM 1092 N N . LEU A 1 129 ? -7.410 -2.685 21.428 1.00 93.44 129 LEU A N 1
ATOM 1093 C CA . LEU A 1 129 ? -6.260 -3.487 21.852 1.00 93.44 129 LEU A CA 1
ATOM 1094 C C . LEU A 1 129 ? -5.944 -4.605 20.853 1.00 93.44 129 LEU A C 1
ATOM 1096 O O . LEU A 1 129 ? -4.783 -4.804 20.503 1.00 93.44 129 LEU A O 1
ATOM 1100 N N . ALA A 1 130 ? -6.967 -5.304 20.355 1.00 92.31 130 ALA A N 1
ATOM 1101 C CA . ALA A 1 130 ? -6.794 -6.333 19.335 1.00 92.31 130 ALA A CA 1
ATOM 1102 C C . ALA A 1 130 ? -6.179 -5.763 18.047 1.00 92.31 130 ALA A C 1
ATOM 1104 O O . ALA A 1 130 ? -5.235 -6.342 17.516 1.00 92.31 130 ALA A O 1
ATOM 1105 N N . GLU A 1 131 ? -6.652 -4.602 17.583 1.00 91.75 131 GLU A N 1
ATOM 1106 C CA . GLU A 1 131 ? -6.070 -3.927 16.418 1.00 91.75 131 GLU A CA 1
ATOM 1107 C C . GLU A 1 131 ? -4.636 -3.448 16.699 1.00 91.75 131 GLU A C 1
ATOM 1109 O O . GLU A 1 131 ? -3.757 -3.601 15.857 1.00 91.75 131 GLU A O 1
ATOM 1114 N N . ALA A 1 132 ? -4.367 -2.921 17.899 1.00 92.31 132 ALA A N 1
ATOM 1115 C CA . ALA A 1 132 ? -3.026 -2.498 18.303 1.00 92.31 132 ALA A CA 1
ATOM 1116 C C . ALA A 1 132 ? -2.014 -3.652 18.297 1.00 92.31 132 ALA A C 1
ATOM 1118 O O . ALA A 1 132 ? -0.865 -3.461 17.908 1.00 92.31 132 ALA A O 1
ATOM 1119 N N . ASN A 1 133 ? -2.442 -4.864 18.658 1.00 91.62 133 ASN A N 1
ATOM 1120 C CA . ASN A 1 133 ? -1.595 -6.057 18.612 1.00 91.62 133 ASN A CA 1
ATOM 1121 C C . ASN A 1 133 ? -1.227 -6.494 17.185 1.00 91.62 133 ASN A C 1
ATOM 1123 O O . ASN A 1 133 ? -0.260 -7.236 17.010 1.00 91.62 133 ASN A O 1
ATOM 1127 N N . LEU A 1 134 ? -1.985 -6.060 16.175 1.00 90.81 134 LEU A N 1
ATOM 1128 C CA . LEU A 1 134 ? -1.744 -6.368 14.763 1.00 90.81 134 LEU A CA 1
ATOM 1129 C C . LEU A 1 134 ? -0.908 -5.297 14.051 1.00 90.81 134 LEU A C 1
ATOM 1131 O O . LEU A 1 134 ? -0.515 -5.491 12.899 1.00 90.81 134 LEU A O 1
ATOM 1135 N N . ASP A 1 135 ? -0.595 -4.187 14.718 1.00 91.56 135 ASP A N 1
ATOM 1136 C CA . ASP A 1 135 ? 0.176 -3.098 14.128 1.00 91.56 135 ASP A CA 1
ATOM 1137 C C . ASP A 1 135 ? 1.515 -3.585 13.575 1.00 91.56 135 ASP A C 1
ATOM 1139 O O . ASP A 1 135 ? 2.297 -4.234 14.262 1.00 91.56 135 ASP A O 1
ATOM 1143 N N . GLY A 1 136 ? 1.782 -3.273 12.304 1.00 87.94 136 GLY A N 1
ATOM 1144 C CA . GLY A 1 136 ? 3.026 -3.642 11.630 1.00 87.94 136 GLY A CA 1
ATOM 1145 C C . GLY A 1 136 ? 3.237 -5.144 11.423 1.00 87.94 136 GLY A C 1
ATOM 1146 O O . GLY A 1 136 ? 4.273 -5.514 10.868 1.00 87.94 136 GLY A O 1
ATOM 1147 N N . ARG A 1 137 ? 2.295 -6.006 11.826 1.00 91.94 137 ARG A N 1
ATOM 1148 C CA . ARG A 1 137 ? 2.362 -7.450 11.595 1.00 91.94 137 ARG A CA 1
ATOM 1149 C C . ARG A 1 137 ? 1.751 -7.805 10.249 1.00 91.94 137 ARG A C 1
ATOM 1151 O O . ARG A 1 137 ? 0.698 -7.298 9.875 1.00 91.9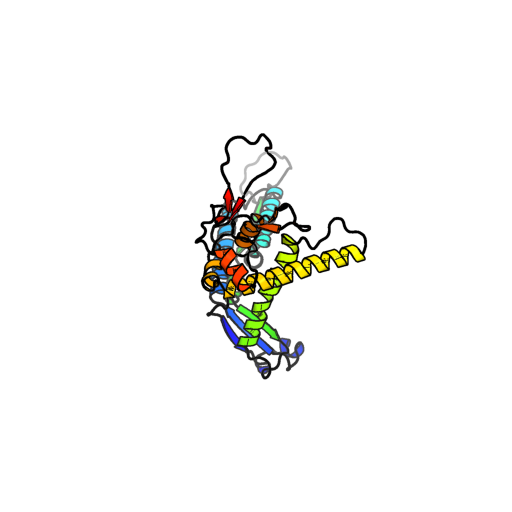4 137 ARG A O 1
ATOM 1158 N N . PHE A 1 138 ? 2.407 -8.699 9.526 1.00 90.44 138 PHE A N 1
ATOM 1159 C CA . PHE A 1 138 ? 1.876 -9.280 8.300 1.00 90.44 138 PHE A CA 1
ATOM 1160 C C . PHE A 1 138 ? 2.348 -10.723 8.158 1.00 90.44 138 PHE A C 1
ATOM 1162 O O . PHE A 1 138 ? 3.369 -11.113 8.728 1.00 90.44 138 PHE A O 1
ATOM 1169 N N . PHE A 1 139 ? 1.593 -11.504 7.394 1.00 90.56 139 PHE A N 1
ATOM 1170 C CA . PHE A 1 139 ? 1.859 -12.918 7.174 1.00 90.56 139 PHE A CA 1
ATOM 1171 C C . PHE A 1 139 ? 2.031 -13.179 5.683 1.00 90.56 139 PHE A C 1
ATOM 1173 O O . PHE A 1 139 ? 1.309 -12.612 4.863 1.00 90.56 139 PHE A O 1
ATOM 1180 N N . ILE A 1 140 ? 2.992 -14.030 5.345 1.00 90.25 140 ILE A N 1
ATOM 1181 C CA . ILE A 1 140 ? 3.205 -14.525 3.989 1.00 90.25 140 ILE A CA 1
ATOM 1182 C C . ILE A 1 140 ? 2.949 -16.026 4.003 1.00 90.25 140 ILE A C 1
ATOM 1184 O O . ILE A 1 140 ? 3.528 -16.748 4.813 1.00 90.25 140 ILE A O 1
ATOM 1188 N N . GLN A 1 141 ? 2.104 -16.473 3.081 1.00 89.75 141 GLN A N 1
ATOM 1189 C CA . GLN A 1 141 ? 1.898 -17.880 2.769 1.00 89.75 141 GLN A CA 1
ATOM 1190 C C . GLN A 1 141 ? 2.608 -18.192 1.452 1.00 89.75 141 GLN A C 1
ATOM 1192 O O . GLN A 1 141 ? 2.474 -17.441 0.485 1.00 89.75 141 GLN A O 1
ATOM 1197 N N . THR A 1 142 ? 3.372 -19.281 1.415 1.00 88.00 142 THR A N 1
ATOM 1198 C CA . THR A 1 142 ? 4.081 -19.709 0.205 1.00 88.00 142 THR A CA 1
ATOM 1199 C C . THR A 1 142 ? 4.243 -21.225 0.141 1.00 88.00 142 THR A C 1
ATOM 1201 O O . THR A 1 142 ? 4.323 -21.895 1.168 1.00 88.00 142 THR A O 1
ATOM 1204 N N . GLU A 1 143 ? 4.316 -21.754 -1.077 1.00 88.50 143 GLU A N 1
ATOM 1205 C CA . GLU A 1 143 ? 4.627 -23.160 -1.374 1.00 88.50 143 GLU A CA 1
ATOM 1206 C C . GLU A 1 143 ? 6.119 -23.372 -1.692 1.00 88.50 143 GLU A C 1
ATOM 1208 O O . GLU A 1 143 ? 6.561 -24.501 -1.888 1.00 88.50 143 GLU A O 1
ATOM 1213 N N . VAL A 1 144 ? 6.909 -22.292 -1.744 1.00 86.62 144 VAL A N 1
ATOM 1214 C CA . VAL A 1 144 ? 8.336 -22.344 -2.096 1.00 86.62 144 VAL A CA 1
ATOM 1215 C C . VAL A 1 144 ? 9.123 -23.095 -1.026 1.00 86.62 144 VAL A C 1
ATOM 1217 O O . VAL A 1 144 ? 9.083 -22.738 0.155 1.00 86.62 144 VAL A O 1
ATOM 1220 N N . SER A 1 145 ? 9.882 -24.108 -1.439 1.00 84.19 145 SER A N 1
ATOM 1221 C CA . SER A 1 145 ? 10.646 -24.952 -0.521 1.00 84.19 145 SER A CA 1
ATOM 1222 C C . SER A 1 145 ? 11.723 -24.162 0.239 1.00 84.19 145 SER A C 1
ATOM 1224 O O . SER A 1 145 ? 12.235 -23.143 -0.228 1.00 84.19 145 SER A O 1
ATOM 1226 N N . SER A 1 146 ? 12.094 -24.632 1.434 1.00 81.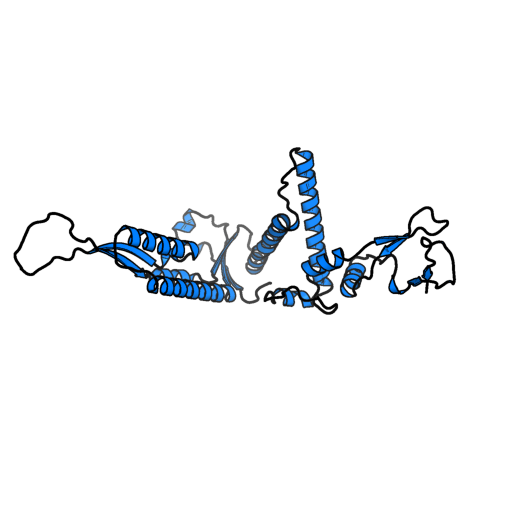81 146 SER A N 1
ATOM 1227 C CA . SER A 1 146 ? 13.177 -24.031 2.2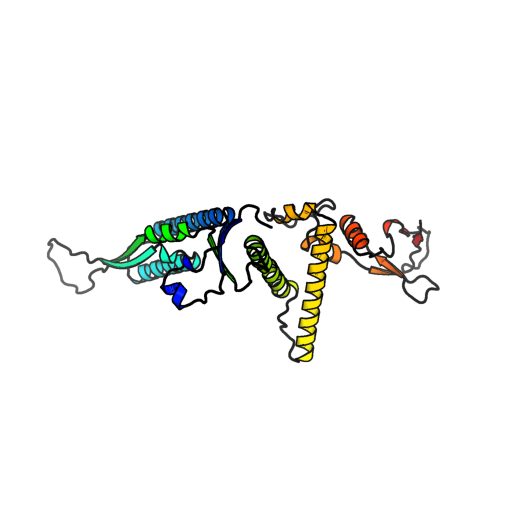34 1.00 81.81 146 SER A CA 1
ATOM 1228 C C . SER A 1 146 ? 14.563 -24.195 1.611 1.00 81.81 146 SER A C 1
ATOM 1230 O O . SER A 1 146 ? 15.488 -23.494 2.013 1.00 81.81 146 SER A O 1
ATOM 1232 N N . GLN A 1 147 ? 14.698 -25.100 0.639 1.00 82.44 147 GLN A N 1
ATOM 1233 C CA . GLN A 1 147 ? 15.920 -25.310 -0.134 1.00 82.44 147 GLN A CA 1
ATOM 1234 C C . GLN A 1 147 ? 16.080 -24.265 -1.242 1.00 82.44 147 GLN A C 1
ATOM 1236 O O . GLN A 1 147 ? 17.204 -23.886 -1.552 1.00 82.44 147 GLN A O 1
ATOM 1241 N N . GLU A 1 148 ? 14.971 -23.796 -1.824 1.00 86.25 148 GLU A N 1
ATOM 1242 C CA . GLU A 1 148 ? 14.991 -22.770 -2.869 1.00 86.25 148 GLU A CA 1
ATOM 1243 C C . GLU A 1 148 ? 15.108 -21.363 -2.290 1.00 86.25 148 GLU A C 1
ATOM 1245 O O . GLU A 1 148 ? 15.911 -20.573 -2.777 1.00 86.25 148 GLU A O 1
ATOM 1250 N N . PHE A 1 149 ? 14.290 -21.037 -1.281 1.00 86.69 149 PHE A N 1
ATOM 1251 C CA . PHE A 1 149 ? 14.296 -19.717 -0.653 1.00 86.69 149 PHE A CA 1
ATOM 1252 C C . PHE A 1 149 ? 14.289 -19.816 0.870 1.00 86.69 149 PHE A C 1
ATOM 1254 O O . PHE A 1 149 ? 13.427 -20.460 1.493 1.00 86.69 149 PHE A O 1
ATOM 1261 N N . ASN A 1 150 ? 15.186 -19.050 1.485 1.00 88.75 150 ASN A N 1
ATOM 1262 C CA . ASN A 1 150 ? 15.127 -18.790 2.914 1.00 88.75 150 ASN A CA 1
ATOM 1263 C C . ASN A 1 150 ? 14.014 -17.766 3.249 1.00 88.75 150 ASN A C 1
ATOM 1265 O O . ASN A 1 150 ? 13.436 -17.101 2.383 1.00 88.75 150 ASN A O 1
ATOM 1269 N N . LYS A 1 151 ? 13.692 -17.624 4.540 1.00 86.31 151 LYS A N 1
ATOM 1270 C CA . LYS A 1 151 ? 12.634 -16.708 5.007 1.00 86.31 151 LYS A CA 1
ATOM 1271 C C . LYS A 1 151 ? 12.881 -15.240 4.621 1.00 86.31 151 LYS A C 1
ATOM 1273 O O . LYS A 1 151 ? 11.933 -14.515 4.333 1.00 86.31 151 LYS A O 1
ATOM 1278 N N . GLU A 1 152 ? 14.135 -14.794 4.599 1.00 87.19 152 GLU A N 1
ATOM 1279 C CA . GLU A 1 152 ? 14.509 -13.408 4.292 1.00 87.19 152 GLU A CA 1
ATOM 1280 C C . GLU A 1 152 ? 14.346 -13.109 2.798 1.00 87.19 152 GLU A C 1
ATOM 1282 O O . GLU A 1 152 ? 13.849 -12.047 2.416 1.00 87.19 152 GLU A O 1
ATOM 1287 N N . GLU A 1 153 ? 14.691 -14.071 1.946 1.00 88.00 153 GLU A N 1
ATOM 1288 C CA . GLU A 1 153 ? 14.516 -14.015 0.499 1.00 88.00 153 GLU A CA 1
ATOM 1289 C C . GLU A 1 153 ? 13.038 -14.010 0.116 1.00 88.00 153 GLU A C 1
ATOM 1291 O O . GLU A 1 153 ? 12.641 -13.219 -0.743 1.00 88.00 153 GLU A O 1
ATOM 1296 N N . ILE A 1 154 ? 12.200 -14.805 0.793 1.00 89.44 154 ILE A N 1
ATOM 1297 C CA . ILE A 1 154 ? 10.743 -14.776 0.590 1.00 89.44 154 ILE A CA 1
ATOM 1298 C C . ILE A 1 154 ? 10.191 -13.387 0.904 1.00 89.44 154 ILE A C 1
ATOM 1300 O O . ILE A 1 154 ? 9.442 -12.817 0.112 1.00 89.44 154 ILE A O 1
ATOM 1304 N N . VAL A 1 155 ? 10.601 -12.795 2.024 1.00 88.06 155 VAL A N 1
ATOM 1305 C CA . VAL A 1 155 ? 10.147 -11.459 2.435 1.00 88.06 155 VAL A CA 1
ATOM 1306 C C . VAL A 1 155 ? 10.635 -10.388 1.464 1.00 88.06 155 VAL A C 1
ATOM 1308 O O . VAL A 1 155 ? 9.880 -9.483 1.102 1.00 88.06 155 VAL A O 1
ATOM 1311 N N . LYS A 1 156 ? 11.882 -10.492 0.998 1.00 86.19 156 LYS A N 1
ATOM 1312 C CA . LYS A 1 156 ? 12.447 -9.597 -0.019 1.00 86.19 156 LYS A CA 1
ATOM 1313 C C . LYS A 1 156 ? 11.686 -9.703 -1.343 1.00 86.19 156 LYS A C 1
ATOM 1315 O O . LYS A 1 156 ? 11.376 -8.672 -1.942 1.00 86.19 156 LYS A O 1
ATOM 1320 N N . SER A 1 157 ? 11.355 -10.921 -1.769 1.00 86.44 157 SER A N 1
ATOM 1321 C CA . SER A 1 157 ? 10.561 -11.189 -2.971 1.00 86.44 157 SER A CA 1
ATOM 1322 C C . SER A 1 157 ? 9.146 -10.629 -2.834 1.00 86.44 157 SER A C 1
ATOM 1324 O O . SER A 1 157 ? 8.710 -9.846 -3.678 1.00 86.44 157 SER A O 1
ATOM 1326 N N . TYR A 1 158 ? 8.471 -10.892 -1.714 1.00 87.06 158 TYR A N 1
ATOM 1327 C CA . TYR A 1 158 ? 7.149 -10.343 -1.420 1.00 87.06 158 TYR A CA 1
ATOM 1328 C C . TYR A 1 158 ? 7.143 -8.810 -1.459 1.00 87.06 158 TYR A C 1
ATOM 1330 O O . TYR A 1 158 ? 6.308 -8.200 -2.120 1.00 87.06 158 TYR A O 1
ATOM 1338 N N . LYS A 1 159 ? 8.133 -8.154 -0.842 1.00 81.94 159 LYS A N 1
ATOM 1339 C CA . LYS A 1 159 ? 8.265 -6.690 -0.919 1.00 81.94 159 LYS A CA 1
ATOM 1340 C C . LYS A 1 159 ? 8.495 -6.179 -2.343 1.00 81.94 159 LYS A C 1
ATOM 1342 O O . LYS A 1 159 ? 8.139 -5.041 -2.643 1.00 81.94 159 LYS A O 1
ATOM 1347 N N . SER A 1 160 ? 9.064 -6.989 -3.234 1.00 82.25 160 SER A N 1
ATOM 1348 C CA . SER A 1 160 ? 9.252 -6.603 -4.633 1.00 82.25 160 SER A CA 1
ATOM 1349 C C . SER A 1 160 ? 7.933 -6.486 -5.411 1.00 82.25 160 SER A C 1
ATOM 1351 O O . SER A 1 160 ? 7.894 -5.738 -6.387 1.00 82.25 160 SER A O 1
ATOM 1353 N N . LEU A 1 161 ? 6.835 -7.092 -4.933 1.00 82.94 161 LEU A N 1
ATOM 1354 C CA . LEU A 1 161 ? 5.492 -6.923 -5.510 1.00 82.94 161 LEU A CA 1
ATOM 1355 C C . LEU A 1 161 ? 5.053 -5.455 -5.540 1.00 82.94 161 LEU A C 1
ATOM 1357 O O . LEU A 1 161 ? 4.419 -5.022 -6.498 1.00 82.94 161 LEU A O 1
ATOM 1361 N N . GLN A 1 162 ? 5.473 -4.646 -4.563 1.00 79.25 162 GLN A N 1
ATOM 1362 C CA . GLN A 1 162 ? 5.195 -3.206 -4.563 1.00 79.25 162 GLN A CA 1
ATOM 1363 C C . GLN A 1 162 ? 5.767 -2.502 -5.803 1.00 79.25 162 GLN A C 1
ATOM 1365 O O . GLN A 1 162 ? 5.188 -1.532 -6.290 1.00 79.25 162 GLN A O 1
ATOM 1370 N N . LYS A 1 163 ? 6.890 -2.990 -6.354 1.00 78.69 163 LYS A N 1
ATOM 1371 C CA . LYS A 1 163 ? 7.453 -2.455 -7.604 1.00 78.69 163 LYS A CA 1
ATOM 1372 C C . LYS A 1 163 ? 6.531 -2.743 -8.786 1.00 78.69 163 LYS A C 1
ATOM 1374 O O . LYS A 1 163 ? 6.360 -1.886 -9.647 1.00 78.69 163 LYS A O 1
ATOM 1379 N N . VAL A 1 164 ? 5.913 -3.922 -8.801 1.00 80.69 164 VAL A N 1
ATOM 1380 C CA . VAL A 1 164 ? 4.938 -4.320 -9.821 1.00 80.69 164 VAL A CA 1
ATOM 1381 C C . VAL A 1 164 ? 3.677 -3.461 -9.718 1.00 80.69 164 VAL A C 1
ATOM 1383 O O . VAL A 1 164 ? 3.214 -2.927 -10.722 1.00 80.69 164 VAL A O 1
ATOM 1386 N N . GLU A 1 165 ? 3.156 -3.241 -8.509 1.00 82.25 165 GLU A N 1
ATOM 1387 C CA . GLU A 1 165 ? 2.018 -2.337 -8.291 1.00 82.25 165 GLU A CA 1
ATOM 1388 C C . GLU A 1 165 ? 2.318 -0.907 -8.753 1.00 82.25 165 GLU A C 1
ATOM 1390 O O . GLU A 1 165 ? 1.494 -0.276 -9.422 1.00 82.25 165 GLU A O 1
ATOM 1395 N N . GLN A 1 166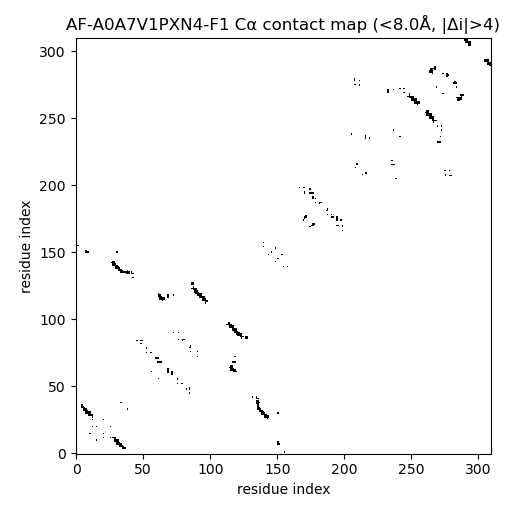 ? 3.515 -0.403 -8.442 1.00 79.44 166 GLN A N 1
ATOM 1396 C CA . GLN A 1 166 ? 3.960 0.910 -8.891 1.00 79.44 166 GLN A CA 1
ATOM 1397 C C . GLN A 1 166 ? 4.059 0.975 -10.422 1.00 79.44 166 GLN A C 1
ATOM 1399 O O . GLN A 1 166 ? 3.607 1.956 -11.012 1.00 79.44 166 GLN A O 1
ATOM 1404 N N . ALA A 1 167 ? 4.567 -0.074 -11.074 1.00 82.06 167 ALA A N 1
ATOM 1405 C CA . ALA A 1 167 ? 4.607 -0.170 -12.530 1.00 82.06 167 ALA A CA 1
ATOM 1406 C C . ALA A 1 167 ? 3.192 -0.139 -13.135 1.00 82.06 167 ALA A C 1
ATOM 1408 O O . ALA A 1 167 ? 2.923 0.644 -14.043 1.00 82.06 167 ALA A O 1
ATOM 1409 N N . PHE A 1 168 ? 2.239 -0.892 -12.577 1.00 81.31 168 PHE A N 1
ATOM 1410 C CA . PHE A 1 168 ? 0.840 -0.832 -13.015 1.00 81.31 168 PHE A CA 1
ATOM 1411 C C . PHE A 1 168 ? 0.207 0.545 -12.815 1.00 81.31 168 PHE A C 1
ATOM 1413 O O . PHE A 1 168 ? -0.631 0.957 -13.618 1.00 81.31 168 PHE A O 1
ATOM 1420 N N . LYS A 1 169 ? 0.578 1.261 -11.753 1.00 81.81 169 LYS A N 1
ATOM 1421 C CA . LYS A 1 169 ? 0.106 2.625 -11.513 1.00 81.81 169 LYS A CA 1
ATOM 1422 C C . LYS A 1 169 ? 0.622 3.596 -12.578 1.00 81.81 169 LYS A C 1
ATOM 1424 O O . LYS A 1 169 ? -0.168 4.394 -13.072 1.00 81.81 169 LYS A O 1
ATOM 1429 N N . VAL A 1 170 ? 1.897 3.494 -12.956 1.00 80.25 170 VAL A N 1
ATOM 1430 C CA . VAL A 1 170 ? 2.500 4.275 -14.054 1.00 80.25 170 VAL A CA 1
ATOM 1431 C C . VAL A 1 170 ? 1.772 3.996 -15.367 1.00 80.25 170 VAL A C 1
ATOM 1433 O O . VAL A 1 170 ? 1.270 4.918 -15.998 1.00 80.25 170 VAL A O 1
ATOM 1436 N N . ILE A 1 171 ? 1.594 2.721 -15.721 1.00 83.50 171 ILE A N 1
ATOM 1437 C CA . ILE A 1 171 ? 0.863 2.323 -16.934 1.00 83.50 171 ILE A CA 1
ATOM 1438 C C . ILE A 1 171 ? -0.550 2.930 -16.985 1.00 83.50 171 ILE A C 1
ATOM 1440 O O . ILE A 1 171 ? -1.023 3.339 -18.043 1.00 83.50 171 ILE A O 1
ATOM 1444 N N . LYS A 1 172 ? -1.252 2.949 -15.847 1.00 80.00 172 LYS A N 1
ATOM 1445 C CA . LYS A 1 172 ? -2.637 3.429 -15.769 1.00 80.00 172 LYS A CA 1
ATOM 1446 C C . LYS A 1 172 ? -2.761 4.949 -15.809 1.00 80.00 172 LYS A C 1
ATOM 1448 O O . LYS A 1 172 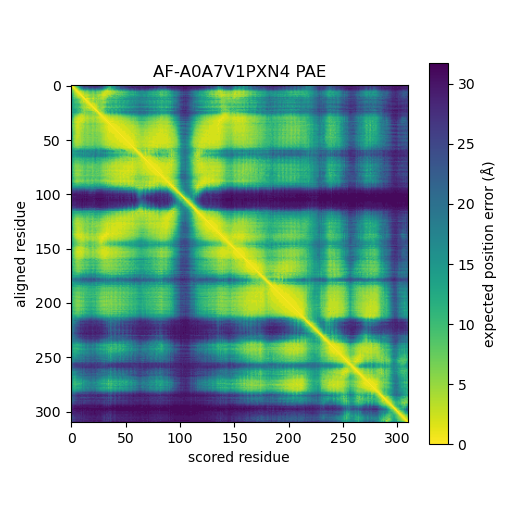? -3.772 5.411 -16.317 1.00 80.00 172 LYS A O 1
ATOM 1453 N N . ASN A 1 173 ? -1.801 5.676 -15.237 1.00 78.81 173 ASN A N 1
ATOM 1454 C CA . ASN A 1 173 ? -1.911 7.121 -15.025 1.00 78.81 173 ASN A CA 1
ATOM 1455 C C . ASN A 1 173 ? -1.055 7.955 -15.984 1.00 78.81 173 ASN A C 1
ATOM 1457 O O . ASN A 1 173 ? -1.448 9.061 -16.320 1.00 78.81 173 ASN A O 1
ATOM 1461 N N . GLU A 1 174 ? 0.140 7.481 -16.341 1.00 76.38 174 GLU A N 1
ATOM 1462 C CA . GLU A 1 174 ? 1.094 8.227 -17.177 1.00 76.38 174 GLU A CA 1
ATOM 1463 C C . GLU A 1 174 ? 1.003 7.798 -18.642 1.00 76.38 174 GLU A C 1
ATOM 1465 O O . GLU A 1 174 ? 1.136 8.625 -19.536 1.00 76.38 174 GLU A O 1
ATOM 1470 N N . PHE A 1 175 ? 0.757 6.509 -18.895 1.00 79.38 175 PHE A N 1
ATOM 1471 C CA . PHE A 1 175 ? 0.669 5.969 -20.257 1.00 79.38 175 PHE A CA 1
ATOM 1472 C C . PHE A 1 175 ? -0.759 5.735 -20.745 1.00 79.38 175 PHE A C 1
ATOM 1474 O O . PHE A 1 175 ? -0.926 5.234 -21.855 1.00 79.38 175 PHE A O 1
ATOM 1481 N N . ASP A 1 176 ? -1.768 6.055 -19.926 1.00 78.62 176 ASP A N 1
ATOM 1482 C CA . ASP A 1 176 ? -3.192 5.940 -20.254 1.00 78.62 176 ASP A CA 1
ATOM 1483 C C . ASP A 1 176 ? -3.527 4.653 -21.025 1.00 78.62 176 ASP A C 1
ATOM 1485 O O . ASP A 1 176 ? -4.103 4.653 -22.117 1.00 78.62 176 ASP A O 1
ATOM 1489 N N . ILE A 1 177 ? -3.164 3.501 -20.447 1.00 80.50 177 ILE A N 1
ATOM 1490 C CA . ILE A 1 177 ? -3.387 2.200 -21.097 1.00 80.50 177 ILE A CA 1
ATOM 1491 C C . ILE A 1 177 ? -4.854 1.949 -21.459 1.00 80.50 177 ILE A C 1
ATOM 1493 O O . ILE A 1 177 ? -5.131 1.125 -22.323 1.00 80.50 177 ILE A O 1
ATOM 1497 N N . ARG A 1 178 ? -5.798 2.626 -20.790 1.00 77.00 178 ARG A N 1
ATOM 1498 C CA . ARG A 1 178 ? -7.227 2.546 -21.097 1.00 77.00 178 ARG A CA 1
ATOM 1499 C C . ARG A 1 178 ? -7.513 3.407 -22.324 1.00 77.00 178 ARG A C 1
ATOM 1501 O O . ARG A 1 178 ? -7.622 4.625 -22.193 1.00 77.00 178 ARG A O 1
ATOM 1508 N N . PRO A 1 179 ? -7.685 2.805 -23.508 1.00 66.88 179 PRO A N 1
ATOM 1509 C CA . PRO A 1 179 ? -7.877 3.588 -24.703 1.00 66.88 179 PRO A CA 1
ATOM 1510 C C . PRO A 1 179 ? -9.330 4.064 -24.770 1.00 66.88 179 PRO A C 1
ATOM 1512 O O . PRO A 1 179 ? -10.248 3.256 -24.877 1.00 66.88 179 PRO A O 1
ATOM 1515 N N . VAL A 1 180 ? -9.552 5.379 -24.728 1.00 65.12 180 VAL A N 1
ATOM 1516 C CA . VAL A 1 180 ? -10.913 5.955 -24.714 1.00 65.12 180 VAL A CA 1
ATOM 1517 C C . VAL A 1 180 ? -11.599 5.857 -26.089 1.00 65.12 180 VAL A C 1
ATOM 1519 O O . VAL A 1 180 ? -12.823 5.795 -26.170 1.00 65.12 180 VAL A O 1
ATOM 1522 N N . TYR A 1 181 ? -10.830 5.772 -27.184 1.00 76.56 181 TYR A N 1
ATOM 1523 C CA . TYR A 1 181 ? -11.364 5.927 -28.549 1.00 76.56 181 TYR A CA 1
ATOM 1524 C C . TYR A 1 181 ? -10.994 4.802 -29.536 1.00 76.56 181 TYR A C 1
ATOM 1526 O O . TYR A 1 181 ? -11.261 4.912 -30.735 1.00 76.56 181 TYR A O 1
ATOM 1534 N N . LEU A 1 182 ? -10.392 3.700 -29.074 1.00 80.31 182 LEU A N 1
ATOM 1535 C CA . LEU A 1 182 ? -9.986 2.587 -29.944 1.00 80.31 182 LEU A CA 1
ATOM 1536 C C . LEU A 1 182 ? -11.055 1.486 -29.959 1.00 80.31 182 LEU A C 1
ATOM 1538 O O . LEU A 1 182 ? -11.344 0.880 -28.937 1.00 80.31 182 LEU A O 1
ATOM 1542 N N . ARG A 1 183 ? -11.633 1.218 -31.140 1.00 80.12 183 ARG A N 1
ATOM 1543 C CA . ARG A 1 183 ? -12.719 0.228 -31.328 1.00 80.12 183 ARG A CA 1
ATOM 1544 C C . ARG A 1 183 ? -12.290 -1.078 -32.007 1.00 80.12 183 ARG A C 1
ATOM 1546 O O . ARG A 1 183 ? -13.015 -2.061 -31.944 1.00 80.12 183 ARG A O 1
ATOM 1553 N N . LYS A 1 184 ? -11.149 -1.086 -32.706 1.00 89.81 184 LYS A N 1
ATOM 1554 C CA . LYS A 1 184 ? -10.644 -2.260 -33.445 1.00 89.81 184 LYS A CA 1
ATOM 1555 C C . LYS A 1 184 ? -9.622 -3.013 -32.600 1.00 89.81 184 LYS A C 1
ATOM 1557 O O . LYS A 1 184 ? -8.675 -2.385 -32.129 1.00 89.81 184 LYS A O 1
ATOM 1562 N N . ASP A 1 185 ? -9.753 -4.336 -32.519 1.00 88.19 185 ASP A N 1
ATOM 1563 C CA . ASP A 1 185 ? -8.891 -5.204 -31.701 1.00 88.19 185 ASP A CA 1
ATOM 1564 C C . ASP A 1 185 ? -7.392 -5.005 -31.991 1.00 88.19 185 ASP A C 1
ATOM 1566 O O . ASP A 1 185 ? -6.614 -4.709 -31.089 1.00 88.19 185 ASP A O 1
ATOM 15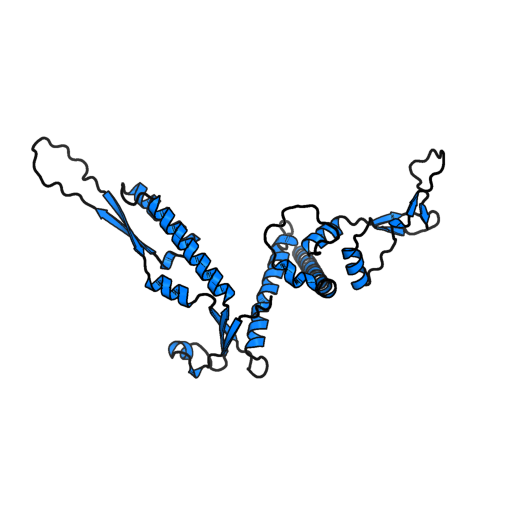70 N N . ASN A 1 186 ? -6.992 -4.999 -33.269 1.00 91.75 186 ASN A N 1
ATOM 1571 C CA . ASN A 1 186 ? -5.592 -4.766 -33.654 1.00 91.75 186 ASN A CA 1
ATOM 1572 C C . ASN A 1 186 ? -5.031 -3.432 -33.139 1.00 91.75 186 ASN A C 1
ATOM 1574 O O . ASN A 1 186 ? -3.865 -3.357 -32.760 1.00 91.75 186 ASN A O 1
ATOM 1578 N N . ARG A 1 187 ? -5.848 -2.370 -33.103 1.00 88.62 187 ARG A N 1
ATOM 1579 C CA . ARG A 1 187 ? -5.390 -1.062 -32.617 1.00 88.62 187 ARG A CA 1
ATOM 1580 C C . ARG A 1 187 ? -5.302 -1.023 -31.089 1.00 88.62 187 ARG A C 1
ATOM 1582 O O . ARG A 1 187 ? -4.424 -0.352 -30.561 1.00 88.62 187 ARG A O 1
ATOM 1589 N N . ILE A 1 188 ? -6.169 -1.761 -30.392 1.00 87.94 188 ILE A N 1
ATOM 1590 C CA . ILE A 1 188 ? -6.092 -1.939 -28.935 1.00 87.94 188 ILE A CA 1
ATOM 1591 C C . ILE A 1 188 ? -4.807 -2.692 -28.576 1.00 87.94 188 ILE A C 1
ATOM 1593 O O . ILE A 1 188 ? -4.044 -2.220 -27.737 1.00 87.94 188 ILE A O 1
ATOM 1597 N N . ARG A 1 189 ? -4.516 -3.808 -29.261 1.00 89.69 189 ARG A N 1
ATOM 1598 C CA . ARG A 1 189 ? -3.267 -4.567 -29.067 1.00 89.69 189 ARG A CA 1
ATOM 1599 C C . ARG A 1 189 ? -2.031 -3.707 -29.333 1.00 89.69 189 ARG A C 1
ATOM 1601 O O . ARG A 1 189 ? -1.096 -3.734 -28.540 1.00 89.69 189 ARG A O 1
ATOM 1608 N N . GLY A 1 190 ? -2.050 -2.909 -30.404 1.00 91.69 190 GLY A N 1
ATOM 1609 C CA . GLY A 1 190 ? -0.977 -1.961 -30.718 1.00 91.69 190 GLY A CA 1
ATOM 1610 C C . GLY A 1 190 ? -0.755 -0.920 -29.617 1.00 91.69 190 GLY A C 1
ATOM 1611 O O . GLY A 1 190 ? 0.379 -0.727 -29.190 1.00 91.69 190 GLY A O 1
ATOM 1612 N N . HIS A 1 191 ? -1.828 -0.305 -29.102 1.00 89.12 191 HIS A N 1
ATOM 1613 C CA . HIS A 1 191 ? -1.750 0.651 -27.985 1.00 89.12 191 HIS A CA 1
ATOM 1614 C C . HIS A 1 191 ? -1.135 0.017 -26.737 1.00 89.12 191 HIS A C 1
ATOM 1616 O O . HIS A 1 191 ? -0.164 0.531 -26.192 1.00 89.12 191 HIS A O 1
ATOM 1622 N N . VAL A 1 192 ? -1.643 -1.151 -26.331 1.00 88.81 192 VAL A N 1
ATOM 1623 C CA . VAL A 1 192 ? -1.130 -1.884 -25.164 1.00 88.81 192 VAL A CA 1
ATOM 1624 C C . VAL A 1 192 ? 0.351 -2.232 -25.332 1.00 88.81 192 VAL A C 1
ATOM 1626 O O . VAL A 1 192 ? 1.119 -2.061 -24.387 1.00 88.81 192 VAL A O 1
ATOM 1629 N N . MET A 1 193 ? 0.766 -2.667 -26.526 1.00 90.81 193 MET A N 1
ATOM 1630 C CA . MET A 1 193 ? 2.168 -2.973 -26.824 1.00 90.81 193 MET A CA 1
ATOM 1631 C C . MET A 1 193 ? 3.066 -1.740 -26.670 1.00 90.81 193 MET A C 1
ATOM 1633 O O . MET A 1 193 ? 4.122 -1.827 -26.047 1.00 90.81 193 MET A O 1
ATOM 1637 N N . ILE A 1 194 ? 2.639 -0.584 -27.187 1.00 90.75 194 ILE A N 1
ATOM 1638 C CA . ILE A 1 194 ? 3.388 0.674 -27.064 1.00 90.75 194 ILE A CA 1
ATOM 1639 C C . ILE A 1 194 ? 3.489 1.099 -25.594 1.00 90.75 194 ILE A C 1
ATOM 1641 O O . ILE A 1 194 ? 4.586 1.403 -25.130 1.00 90.75 194 ILE A O 1
ATOM 1645 N N . CYS A 1 195 ? 2.388 1.061 -24.835 1.00 89.62 195 CYS A N 1
ATOM 1646 C CA . CYS A 1 195 ? 2.400 1.375 -23.402 1.00 89.62 195 CYS A CA 1
ATOM 1647 C C . CYS A 1 195 ? 3.332 0.438 -22.618 1.00 89.62 195 CYS A C 1
ATOM 1649 O O . CYS A 1 195 ? 4.037 0.875 -21.709 1.00 89.62 195 CYS A O 1
ATOM 1651 N N . TYR A 1 196 ? 3.350 -0.852 -22.963 1.00 89.62 196 TYR A N 1
ATOM 1652 C CA . TYR A 1 196 ? 4.226 -1.827 -22.320 1.00 89.62 196 TYR A CA 1
ATOM 1653 C C . TYR A 1 196 ? 5.703 -1.591 -22.663 1.00 89.62 196 TYR A C 1
ATOM 1655 O O . TYR A 1 196 ? 6.556 -1.639 -21.778 1.00 89.62 196 TYR A O 1
ATOM 1663 N N . LEU A 1 197 ? 6.014 -1.270 -23.922 1.00 91.69 197 LEU A N 1
ATOM 1664 C CA . LEU A 1 197 ? 7.370 -0.912 -24.335 1.00 91.69 197 LEU A CA 1
ATOM 1665 C C . LEU A 1 197 ? 7.848 0.370 -23.639 1.00 91.69 197 LEU A C 1
ATOM 1667 O O . LEU A 1 197 ? 8.966 0.409 -23.129 1.00 91.69 197 LEU A O 1
ATOM 1671 N N . ALA A 1 198 ? 6.992 1.391 -23.555 1.00 89.75 198 ALA A N 1
ATOM 1672 C CA . ALA A 1 198 ? 7.284 2.624 -22.828 1.00 89.75 198 ALA A CA 1
ATOM 1673 C C . ALA A 1 198 ? 7.578 2.351 -21.345 1.00 89.75 198 ALA A C 1
ATOM 1675 O O . ALA A 1 198 ? 8.527 2.900 -20.788 1.00 89.75 198 ALA A O 1
ATOM 1676 N N . LEU A 1 199 ? 6.825 1.443 -20.715 1.00 88.62 199 LEU A N 1
ATOM 1677 C CA . LEU A 1 199 ? 7.099 0.999 -19.350 1.00 88.62 199 LEU A CA 1
ATOM 1678 C C . LEU A 1 199 ? 8.444 0.293 -19.219 1.00 88.62 199 LEU A C 1
ATOM 1680 O O . LEU A 1 199 ? 9.178 0.573 -18.273 1.00 88.62 199 LEU A O 1
ATOM 1684 N N . LEU A 1 200 ? 8.771 -0.615 -20.138 1.00 90.19 200 LEU A N 1
ATOM 1685 C CA . LEU A 1 200 ? 10.055 -1.306 -20.120 1.00 90.19 200 LEU A CA 1
ATOM 1686 C C . LEU A 1 200 ? 11.209 -0.300 -20.195 1.00 90.19 200 LEU A C 1
ATOM 1688 O O . LEU A 1 200 ? 12.127 -0.370 -19.380 1.00 90.19 200 LEU A O 1
ATOM 1692 N N . ILE A 1 201 ? 11.125 0.661 -21.117 1.00 88.94 201 ILE A N 1
ATOM 1693 C CA . ILE A 1 201 ? 12.113 1.737 -21.257 1.00 88.94 201 ILE A CA 1
ATOM 1694 C C . ILE A 1 201 ? 12.204 2.548 -19.962 1.00 88.94 201 ILE A C 1
ATOM 1696 O O . ILE A 1 201 ? 13.303 2.763 -19.464 1.00 88.94 201 ILE A O 1
ATOM 1700 N N . ASN A 1 202 ? 11.067 2.936 -19.378 1.00 86.38 202 ASN A N 1
ATOM 1701 C CA . ASN A 1 202 ? 11.012 3.683 -18.120 1.00 86.38 202 ASN A CA 1
ATOM 1702 C C . ASN A 1 202 ? 11.717 2.925 -16.973 1.00 86.38 202 ASN A C 1
ATOM 1704 O O . ASN A 1 202 ? 12.567 3.483 -16.286 1.00 86.38 202 ASN A O 1
ATOM 1708 N N . ILE A 1 203 ? 11.456 1.621 -16.820 1.00 84.94 203 ILE A N 1
ATOM 1709 C CA . ILE A 1 203 ? 12.100 0.779 -15.797 1.00 84.94 203 ILE A CA 1
ATOM 1710 C C . ILE A 1 203 ? 13.610 0.647 -16.035 1.00 84.94 203 ILE A C 1
ATOM 1712 O O . ILE A 1 203 ? 14.390 0.688 -15.082 1.00 84.94 203 ILE A O 1
ATOM 1716 N N . LEU A 1 204 ? 14.039 0.443 -17.283 1.00 88.25 204 LEU A N 1
ATOM 1717 C CA . LEU A 1 204 ? 15.462 0.345 -17.620 1.00 88.25 204 LEU A CA 1
ATOM 1718 C C . LEU A 1 204 ? 16.186 1.672 -17.372 1.00 88.25 204 LEU A C 1
ATOM 1720 O O . LEU A 1 204 ? 17.305 1.670 -16.860 1.00 88.25 204 LEU A O 1
ATOM 1724 N N . LEU A 1 205 ? 15.529 2.789 -17.679 1.00 85.94 205 LEU A N 1
ATOM 1725 C CA . LEU A 1 205 ? 16.051 4.127 -17.447 1.00 85.94 205 LEU A CA 1
ATOM 1726 C C . LEU A 1 205 ? 16.187 4.417 -15.949 1.00 85.94 205 LEU A C 1
ATOM 1728 O O . LEU A 1 205 ? 17.259 4.831 -15.525 1.00 85.94 205 LEU A O 1
ATOM 1732 N N . ASP A 1 206 ? 15.175 4.100 -15.135 1.00 83.81 206 ASP A N 1
ATOM 1733 C CA . ASP A 1 206 ? 15.237 4.238 -13.670 1.00 83.81 206 ASP A CA 1
ATOM 1734 C C . ASP A 1 206 ? 16.364 3.383 -13.062 1.00 83.81 206 ASP A C 1
ATOM 1736 O O . ASP A 1 206 ? 17.143 3.862 -12.238 1.00 83.81 206 ASP A O 1
ATOM 1740 N N . LYS A 1 207 ? 16.539 2.138 -13.530 1.00 84.44 207 LYS A N 1
ATOM 1741 C CA . LYS A 1 207 ? 17.686 1.302 -13.129 1.00 84.44 207 LYS A CA 1
ATOM 1742 C C . LYS A 1 207 ? 19.017 1.958 -13.487 1.00 84.44 207 LYS A C 1
ATOM 1744 O O . LYS A 1 207 ? 19.917 2.001 -12.652 1.00 84.44 207 LYS A O 1
ATOM 1749 N N . LYS A 1 208 ? 19.142 2.496 -14.703 1.00 85.81 208 LYS A N 1
ATOM 1750 C CA . LYS A 1 208 ? 20.384 3.139 -15.139 1.00 85.81 208 LYS A CA 1
ATOM 1751 C C . LYS A 1 208 ? 20.671 4.416 -14.357 1.00 85.81 208 LYS A C 1
ATOM 1753 O O . LYS A 1 208 ? 21.812 4.665 -13.980 1.00 85.81 208 LYS A O 1
ATOM 1758 N N . MET A 1 209 ? 19.641 5.196 -14.051 1.00 83.50 209 MET A N 1
ATOM 1759 C CA . MET A 1 209 ? 19.764 6.362 -13.183 1.00 83.50 209 MET A CA 1
ATOM 1760 C C . MET A 1 209 ? 20.264 5.978 -11.790 1.00 83.50 209 MET A C 1
ATOM 1762 O O . MET A 1 209 ? 21.137 6.660 -11.265 1.00 83.50 209 MET A O 1
ATOM 1766 N N . GLN A 1 210 ? 19.765 4.882 -11.213 1.00 81.12 210 GLN A N 1
ATOM 1767 C CA . GLN A 1 210 ? 20.226 4.388 -9.910 1.00 81.12 210 GLN A CA 1
ATOM 1768 C C . GLN A 1 210 ? 21.707 3.977 -9.932 1.00 81.12 210 GLN A C 1
ATOM 1770 O O . GLN A 1 210 ? 22.410 4.213 -8.954 1.00 81.12 210 GLN A O 1
ATOM 1775 N N . GLU A 1 211 ? 22.205 3.425 -11.044 1.00 83.81 211 GLU A N 1
ATOM 1776 C CA . GLU A 1 211 ? 23.637 3.129 -11.220 1.00 83.81 211 GLU A CA 1
ATOM 1777 C C . GLU A 1 211 ? 24.496 4.403 -11.305 1.00 83.81 211 GLU A C 1
ATOM 1779 O O . GLU A 1 211 ? 25.567 4.476 -10.706 1.00 83.81 211 GLU A O 1
ATOM 1784 N N . VAL A 1 212 ? 24.045 5.414 -12.056 1.00 82.62 212 VAL A N 1
ATOM 1785 C CA . VAL A 1 212 ? 24.813 6.648 -12.327 1.00 82.62 212 VAL A CA 1
ATOM 1786 C C . VAL A 1 212 ? 24.754 7.646 -11.164 1.00 82.62 212 VAL A C 1
ATOM 1788 O O . VAL A 1 212 ? 25.689 8.435 -10.961 1.00 82.62 212 VAL A O 1
ATOM 1791 N N . PHE A 1 213 ? 23.653 7.619 -10.413 1.00 81.25 213 PHE A N 1
ATOM 1792 C CA . PHE A 1 213 ? 23.344 8.519 -9.306 1.00 81.25 213 PHE A CA 1
ATOM 1793 C C . PHE A 1 213 ? 22.918 7.716 -8.057 1.00 81.25 213 PHE A C 1
ATOM 1795 O O . PHE A 1 213 ? 21.755 7.760 -7.651 1.00 81.25 213 PHE A O 1
ATOM 1802 N N . PRO A 1 214 ? 23.841 6.992 -7.398 1.00 69.56 214 PRO A N 1
ATOM 1803 C CA . PRO A 1 214 ? 23.517 6.144 -6.243 1.00 69.56 214 PRO A CA 1
ATOM 1804 C C . PRO A 1 214 ? 23.009 6.933 -5.020 1.00 69.56 214 PRO A C 1
ATOM 1806 O O . PRO A 1 214 ? 22.254 6.411 -4.202 1.00 69.56 214 PRO A O 1
ATOM 1809 N N . GLU A 1 215 ? 23.352 8.221 -4.910 1.00 65.25 215 GLU A N 1
ATOM 1810 C CA . GLU A 1 215 ? 22.888 9.115 -3.836 1.00 65.25 215 GLU A CA 1
ATOM 1811 C C . GLU A 1 215 ? 21.358 9.342 -3.851 1.00 65.25 215 GLU A C 1
ATOM 1813 O O . GLU A 1 215 ? 20.755 9.711 -2.837 1.00 65.25 215 GLU A O 1
ATOM 1818 N N . MET A 1 216 ? 20.705 9.043 -4.979 1.00 59.06 216 MET A N 1
ATOM 1819 C CA . MET A 1 216 ? 19.265 9.199 -5.205 1.00 59.06 216 MET A CA 1
ATOM 1820 C C . MET A 1 216 ? 18.394 8.228 -4.406 1.00 59.06 216 MET A C 1
ATOM 1822 O O . MET A 1 216 ? 17.226 8.540 -4.144 1.00 59.06 216 MET A O 1
ATOM 1826 N N . GLU A 1 217 ? 18.928 7.072 -3.990 1.00 51.22 217 GLU A N 1
ATOM 1827 C CA . GLU A 1 217 ? 18.155 6.070 -3.239 1.00 51.22 217 GLU A CA 1
ATOM 1828 C C . GLU A 1 217 ? 17.657 6.639 -1.893 1.00 51.22 217 GLU A C 1
ATOM 1830 O O . GLU A 1 217 ? 16.575 6.290 -1.412 1.00 51.22 217 GLU A O 1
ATOM 1835 N N . ASN A 1 218 ? 18.391 7.609 -1.334 1.00 45.22 218 ASN A N 1
ATOM 1836 C CA . ASN A 1 218 ? 18.053 8.301 -0.090 1.00 45.22 218 ASN A CA 1
ATOM 1837 C C . ASN A 1 218 ? 17.156 9.540 -0.299 1.00 45.22 218 ASN A C 1
ATOM 1839 O O . ASN A 1 218 ? 16.441 9.946 0.620 1.00 45.22 218 ASN A O 1
ATOM 1843 N N . ALA A 1 219 ? 17.146 10.137 -1.498 1.00 43.72 219 ALA A N 1
ATOM 1844 C CA . ALA A 1 219 ? 16.394 11.358 -1.807 1.00 43.72 219 ALA A CA 1
ATOM 1845 C C . ALA A 1 219 ? 14.900 11.096 -2.079 1.00 43.72 219 ALA A C 1
ATOM 1847 O O . ALA A 1 219 ? 14.058 11.914 -1.710 1.00 43.72 219 ALA A O 1
ATOM 1848 N N . GLN A 1 220 ? 14.524 9.925 -2.612 1.00 44.44 220 GLN A N 1
ATOM 1849 C CA . GLN A 1 220 ? 13.108 9.544 -2.774 1.00 44.44 220 GLN A CA 1
ATOM 1850 C C . GLN A 1 220 ? 12.359 9.395 -1.430 1.00 44.44 220 GLN A C 1
ATOM 1852 O O . GLN A 1 220 ? 11.126 9.455 -1.398 1.00 44.44 220 GLN A O 1
ATOM 1857 N N . ALA A 1 221 ? 13.083 9.246 -0.310 1.00 40.44 221 ALA A N 1
ATOM 1858 C CA . ALA A 1 221 ? 12.526 9.289 1.044 1.00 40.44 221 ALA A CA 1
ATOM 1859 C C . ALA A 1 221 ? 12.134 10.713 1.489 1.00 40.44 221 ALA A C 1
ATOM 1861 O O . ALA A 1 221 ? 11.294 10.863 2.375 1.00 40.44 221 ALA A O 1
ATOM 1862 N N . ARG A 1 222 ? 12.661 11.759 0.837 1.00 42.19 222 ARG A N 1
ATOM 1863 C CA . ARG A 1 222 ? 12.304 13.170 1.056 1.00 42.19 222 ARG A CA 1
ATOM 1864 C C . ARG A 1 222 ? 11.108 13.595 0.196 1.00 42.19 222 ARG A C 1
ATOM 1866 O O . ARG A 1 222 ? 11.062 14.706 -0.320 1.00 42.19 222 ARG A O 1
ATOM 1873 N N . LYS A 1 223 ? 10.093 12.734 0.052 1.00 42.91 223 LYS A N 1
ATOM 1874 C CA . LYS A 1 223 ? 8.767 13.138 -0.453 1.00 42.91 223 LYS A CA 1
ATOM 1875 C C . LYS A 1 223 ? 8.037 13.966 0.608 1.00 42.91 223 LYS A C 1
ATOM 1877 O O . LYS A 1 223 ? 7.017 13.551 1.147 1.00 42.91 223 LYS A O 1
ATOM 1882 N N . VAL A 1 224 ? 8.569 15.140 0.915 1.00 35.56 224 VAL A N 1
ATOM 1883 C CA . VAL A 1 224 ? 7.872 16.173 1.672 1.00 35.56 224 VAL A CA 1
ATOM 1884 C C . VAL A 1 224 ? 8.115 17.477 0.922 1.00 35.56 224 VAL A C 1
ATOM 1886 O O . VAL A 1 224 ? 9.142 18.117 1.078 1.00 35.56 224 VAL A O 1
ATOM 1889 N N . ASN A 1 225 ? 7.146 17.846 0.084 1.00 34.62 225 ASN A N 1
ATOM 1890 C CA . ASN A 1 225 ? 6.953 19.211 -0.413 1.00 34.62 225 ASN A CA 1
ATOM 1891 C C . ASN A 1 225 ? 8.026 19.809 -1.342 1.00 34.62 225 ASN A C 1
ATOM 1893 O O . ASN A 1 225 ? 8.459 20.935 -1.120 1.00 34.62 225 ASN A O 1
ATOM 1897 N N . LEU A 1 226 ? 8.342 19.158 -2.462 1.00 42.62 226 LEU A N 1
ATOM 1898 C CA . LEU A 1 226 ? 8.857 19.901 -3.619 1.00 42.62 226 LEU A CA 1
ATOM 1899 C C . LEU A 1 226 ? 7.653 20.468 -4.385 1.00 42.62 226 LEU A C 1
ATOM 1901 O O . LEU A 1 226 ? 7.054 19.812 -5.241 1.00 42.62 226 LEU A O 1
ATOM 1905 N N . LYS A 1 227 ? 7.229 21.677 -3.989 1.00 41.00 227 LYS A N 1
ATOM 1906 C CA . LYS A 1 227 ? 6.427 22.555 -4.859 1.00 41.00 227 LYS A CA 1
ATOM 1907 C C . LYS A 1 227 ? 7.223 22.799 -6.152 1.00 41.00 227 LYS A C 1
ATOM 1909 O O . LYS A 1 227 ? 8.425 22.585 -6.162 1.00 41.00 227 LYS A O 1
ATOM 1914 N N . LYS A 1 228 ? 6.548 23.238 -7.222 1.00 40.75 228 LYS A N 1
ATOM 1915 C CA . LYS A 1 228 ? 7.155 23.712 -8.483 1.00 40.75 228 LYS A CA 1
ATOM 1916 C C . LYS A 1 228 ? 8.132 24.879 -8.222 1.00 40.75 228 LYS A C 1
ATOM 1918 O O . LYS A 1 228 ? 7.777 26.027 -8.461 1.00 40.75 228 LYS A O 1
ATOM 1923 N N . SER A 1 229 ? 9.297 24.618 -7.650 1.00 39.81 229 SER A N 1
ATOM 1924 C CA . SER A 1 229 ? 10.435 25.529 -7.646 1.00 39.81 229 SER A CA 1
ATOM 1925 C C . SER A 1 229 ? 11.339 25.140 -8.803 1.00 39.81 229 SER A C 1
ATOM 1927 O O . SER A 1 229 ? 11.446 23.957 -9.123 1.00 39.81 229 SER A O 1
ATOM 1929 N N . GLU A 1 230 ? 11.934 26.141 -9.440 1.00 46.16 230 GLU A N 1
ATOM 1930 C CA . GLU A 1 230 ? 12.957 25.984 -10.471 1.00 46.16 230 GLU A CA 1
ATOM 1931 C C . GLU A 1 230 ? 14.025 24.998 -9.975 1.00 46.16 230 GLU A C 1
ATOM 1933 O O . GLU A 1 230 ? 14.626 25.203 -8.921 1.00 46.16 230 GLU A O 1
ATOM 1938 N N . HIS A 1 231 ? 14.160 23.876 -10.683 1.00 53.84 231 HIS A N 1
ATOM 1939 C CA . HIS A 1 231 ? 15.129 22.824 -10.381 1.00 53.84 231 HIS A CA 1
ATOM 1940 C C . HIS A 1 231 ? 16.516 23.356 -10.748 1.00 53.84 231 HIS A C 1
ATOM 1942 O O . HIS A 1 231 ? 16.724 23.771 -11.890 1.00 53.84 231 HIS A O 1
ATOM 1948 N N . ASN A 1 232 ? 17.452 23.382 -9.799 1.00 56.28 232 ASN A N 1
ATOM 1949 C CA . ASN A 1 232 ? 18.838 23.730 -10.107 1.00 56.28 232 ASN A CA 1
ATOM 1950 C C . ASN A 1 232 ? 19.537 22.527 -10.758 1.00 56.28 232 ASN A C 1
ATOM 1952 O O . ASN A 1 232 ? 19.217 21.382 -10.456 1.00 56.28 232 ASN A O 1
ATOM 1956 N N . GLU A 1 233 ? 20.541 22.757 -11.615 1.00 55.25 233 GLU A N 1
ATOM 1957 C CA . GLU A 1 233 ? 21.313 21.663 -12.244 1.00 55.25 233 GLU A CA 1
ATOM 1958 C C . GLU A 1 233 ? 21.959 20.702 -11.226 1.00 55.25 233 GLU A C 1
ATOM 1960 O O . GLU A 1 233 ? 22.283 19.566 -11.571 1.00 55.25 233 GLU A O 1
ATOM 1965 N N . ASP A 1 234 ? 22.150 21.146 -9.983 1.00 56.59 234 ASP A N 1
ATOM 1966 C CA . ASP A 1 234 ? 22.751 20.360 -8.905 1.00 56.59 234 ASP A CA 1
ATOM 1967 C C . ASP A 1 234 ? 21.708 19.557 -8.095 1.00 56.59 234 ASP A C 1
ATOM 1969 O O . ASP A 1 234 ? 22.075 18.759 -7.230 1.00 56.59 234 ASP A O 1
ATOM 1973 N N . ASP A 1 235 ? 20.409 19.735 -8.370 1.00 60.78 235 ASP A N 1
ATOM 1974 C CA . ASP A 1 235 ? 19.354 18.995 -7.688 1.00 60.78 235 ASP A CA 1
ATOM 1975 C C . ASP A 1 235 ? 19.256 17.540 -8.197 1.00 60.78 235 ASP A C 1
ATOM 1977 O O . ASP A 1 235 ? 19.387 17.261 -9.396 1.00 60.78 235 ASP A O 1
ATOM 1981 N N . PRO A 1 236 ? 18.954 16.586 -7.297 1.00 62.69 236 PRO A N 1
ATOM 1982 C CA . PRO A 1 236 ? 18.883 15.164 -7.609 1.00 62.69 236 PRO A CA 1
ATOM 1983 C C . PRO A 1 236 ? 17.904 14.853 -8.757 1.00 62.69 236 PRO A C 1
ATOM 1985 O O . PRO A 1 236 ? 16.701 15.110 -8.652 1.00 62.69 236 PRO A O 1
ATOM 1988 N N . LEU A 1 237 ? 18.400 14.243 -9.842 1.00 68.00 237 LEU A N 1
ATOM 1989 C CA . LEU A 1 237 ? 17.596 13.898 -11.019 1.00 68.00 237 LEU A CA 1
ATOM 1990 C C . LEU A 1 237 ? 16.645 12.733 -10.700 1.00 68.00 237 LEU A C 1
ATOM 1992 O O . LEU A 1 237 ? 17.055 11.581 -10.592 1.00 68.00 237 LEU A O 1
ATOM 1996 N N . THR A 1 238 ? 15.359 13.023 -10.527 1.00 72.88 238 THR A N 1
ATOM 1997 C CA . THR A 1 238 ? 14.293 12.020 -10.384 1.00 72.88 238 THR A CA 1
ATOM 1998 C C . THR A 1 238 ? 13.724 11.645 -11.749 1.00 72.88 238 THR A C 1
ATOM 2000 O O . THR A 1 238 ? 13.881 12.393 -12.704 1.00 72.88 238 THR A O 1
ATOM 2003 N N . MET A 1 239 ? 12.981 10.536 -11.850 1.00 74.69 239 MET A N 1
ATOM 2004 C CA . MET A 1 239 ? 12.322 10.175 -13.114 1.00 74.69 239 MET A CA 1
ATOM 2005 C C . MET A 1 239 ? 11.400 11.288 -13.637 1.00 74.69 239 MET A C 1
ATOM 2007 O O . MET A 1 239 ? 11.313 11.525 -14.835 1.00 74.69 239 MET A O 1
ATOM 2011 N N . LYS A 1 240 ? 10.744 12.015 -12.726 1.00 74.06 240 LYS A N 1
ATOM 2012 C CA . LYS A 1 240 ? 9.888 13.146 -13.079 1.00 74.06 240 LYS A CA 1
ATOM 2013 C C . LYS A 1 240 ? 10.697 14.303 -13.672 1.00 74.06 240 LYS A C 1
ATOM 2015 O O . LYS A 1 240 ? 10.344 14.792 -14.736 1.00 74.06 240 LYS A O 1
ATOM 2020 N N . THR A 1 241 ? 11.765 14.720 -12.995 1.00 75.31 241 THR A N 1
ATOM 2021 C CA . THR A 1 241 ? 12.595 15.840 -13.461 1.00 75.31 241 THR A CA 1
ATOM 2022 C C . THR A 1 241 ? 13.379 15.464 -14.713 1.00 75.31 241 THR A C 1
ATOM 2024 O O . THR A 1 241 ? 13.512 16.284 -15.607 1.00 75.31 241 THR A O 1
ATOM 2027 N N . LEU A 1 242 ? 13.787 14.199 -14.857 1.00 80.69 242 LEU A N 1
ATOM 2028 C CA . LEU A 1 242 ? 14.336 13.683 -16.108 1.00 80.69 242 LEU A CA 1
ATOM 2029 C C . LEU A 1 242 ? 13.342 13.835 -17.262 1.00 80.69 242 LEU A C 1
ATOM 2031 O O . LEU A 1 242 ? 13.728 14.301 -18.326 1.00 80.69 242 LEU A O 1
ATOM 2035 N N . MET A 1 243 ? 12.078 13.454 -17.070 1.00 79.88 243 MET A N 1
ATOM 2036 C CA . MET A 1 243 ? 11.060 13.617 -18.112 1.00 79.88 243 MET A CA 1
ATOM 2037 C C . MET A 1 243 ? 10.820 15.092 -18.453 1.00 79.88 243 MET A C 1
ATOM 2039 O O . MET A 1 243 ? 10.682 15.418 -19.628 1.00 79.88 243 MET A O 1
ATOM 2043 N N . GLU A 1 244 ? 10.825 15.983 -17.457 1.00 80.62 244 GLU A N 1
ATOM 2044 C CA . GLU A 1 244 ? 10.740 17.434 -17.671 1.00 80.62 244 GLU A CA 1
ATOM 2045 C C . GLU A 1 244 ? 11.947 17.955 -18.470 1.00 80.62 244 GLU A C 1
ATOM 2047 O O . GLU A 1 244 ? 11.761 18.666 -19.453 1.00 80.62 244 GLU A O 1
ATOM 2052 N N . GLU A 1 245 ? 13.176 17.560 -18.123 1.00 80.31 245 GLU A N 1
ATOM 2053 C CA . GLU A 1 245 ? 14.370 17.969 -18.868 1.00 80.31 245 GLU A CA 1
ATOM 2054 C C . GLU A 1 245 ? 14.386 17.385 -20.292 1.00 80.31 245 GLU A C 1
ATOM 2056 O O . GLU A 1 245 ? 14.688 18.107 -21.242 1.00 80.31 245 GLU A O 1
ATOM 2061 N N . LEU A 1 246 ? 14.011 16.114 -20.480 1.00 82.81 246 LEU A N 1
ATOM 2062 C CA . LEU A 1 246 ? 13.894 15.496 -21.806 1.00 82.81 246 LEU A CA 1
ATOM 2063 C C . LEU A 1 246 ? 12.870 16.226 -22.684 1.00 82.81 246 LEU A C 1
ATOM 2065 O O . LEU A 1 246 ? 13.114 16.396 -23.879 1.00 82.81 246 LEU A O 1
ATOM 2069 N N . ASP A 1 247 ? 11.770 16.707 -22.103 1.00 82.25 247 ASP A N 1
ATOM 2070 C CA . ASP A 1 247 ? 10.761 17.492 -22.818 1.00 82.25 247 ASP A CA 1
ATOM 2071 C C . ASP A 1 247 ? 11.259 18.891 -23.225 1.00 82.25 247 ASP A C 1
ATOM 2073 O O . ASP A 1 247 ? 10.689 19.516 -24.116 1.00 82.25 247 ASP A O 1
ATOM 2077 N N . THR A 1 248 ? 12.361 19.389 -22.658 1.00 80.50 248 THR A N 1
ATOM 2078 C CA . THR A 1 248 ? 13.007 20.630 -23.136 1.00 80.50 248 THR A CA 1
ATOM 2079 C C . THR A 1 248 ? 13.974 20.399 -24.298 1.00 80.50 248 THR A C 1
ATOM 2081 O O . THR A 1 248 ? 14.326 21.339 -25.020 1.00 80.50 248 THR A O 1
ATOM 2084 N N . ILE A 1 249 ? 14.399 19.152 -24.525 1.00 81.56 249 ILE A N 1
ATOM 2085 C CA . ILE A 1 249 ? 15.349 18.835 -25.588 1.00 81.56 249 ILE A CA 1
ATOM 2086 C C . ILE A 1 249 ? 14.630 18.891 -26.938 1.00 81.56 249 ILE A C 1
ATOM 2088 O O . ILE A 1 249 ? 13.573 18.294 -27.157 1.00 81.56 249 ILE A O 1
ATOM 2092 N N . ARG A 1 250 ? 15.208 19.638 -27.877 1.00 81.06 250 ARG A N 1
ATOM 2093 C CA . ARG A 1 250 ? 14.756 19.707 -29.269 1.00 81.06 250 ARG A CA 1
ATOM 2094 C C . ARG A 1 250 ? 15.922 19.359 -30.178 1.00 81.06 250 ARG A C 1
ATOM 2096 O O . ARG A 1 250 ? 17.039 19.813 -29.943 1.00 81.06 250 ARG A O 1
ATOM 2103 N N . LEU A 1 251 ? 15.648 18.569 -31.213 1.00 81.38 251 LEU A N 1
ATOM 2104 C CA . LEU A 1 251 ? 16.578 18.331 -32.312 1.00 81.38 251 LEU A CA 1
ATOM 2105 C C . LEU A 1 251 ? 16.243 19.294 -33.449 1.00 81.38 251 LEU A C 1
ATOM 2107 O O . LEU A 1 251 ? 15.132 19.285 -33.975 1.00 81.38 251 LEU A O 1
ATOM 2111 N N . ILE A 1 252 ? 17.207 20.131 -33.806 1.00 80.31 252 ILE A N 1
ATOM 2112 C CA . ILE A 1 252 ? 17.111 21.135 -34.856 1.00 80.31 252 ILE A CA 1
ATOM 2113 C C . ILE A 1 252 ? 17.834 20.579 -36.089 1.00 80.31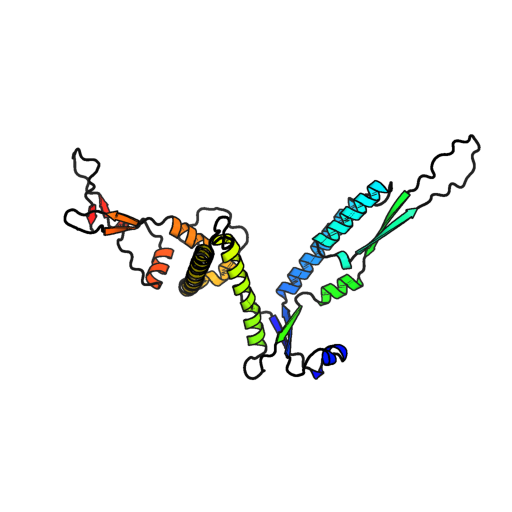 252 ILE A C 1
ATOM 2115 O O . ILE A 1 252 ? 19.048 20.360 -36.023 1.00 80.31 252 ILE A O 1
ATOM 2119 N N . PRO A 1 253 ? 17.123 20.319 -37.200 1.00 78.94 253 PRO A N 1
ATOM 2120 C CA . PRO A 1 253 ? 17.758 19.921 -38.446 1.00 78.94 253 PRO A CA 1
ATOM 2121 C C . PRO A 1 253 ? 18.488 21.113 -39.077 1.00 78.94 253 PRO A C 1
ATOM 2123 O O . PRO A 1 253 ? 17.926 22.194 -39.246 1.00 78.94 253 PRO A O 1
ATOM 2126 N N . LEU A 1 254 ? 19.737 20.890 -39.461 1.00 77.56 254 LEU A N 1
ATOM 2127 C CA . LEU A 1 254 ? 20.573 21.779 -40.245 1.00 77.56 254 LEU A CA 1
ATOM 2128 C C . LEU A 1 254 ? 20.779 21.216 -41.644 1.00 77.56 254 LEU A C 1
ATOM 2130 O O . LEU A 1 254 ? 21.287 20.106 -41.823 1.00 77.56 254 LEU A O 1
ATOM 2134 N N . TYR A 1 255 ? 20.484 22.048 -42.631 1.00 77.25 255 TYR A N 1
ATOM 2135 C CA . TYR A 1 255 ? 20.772 21.776 -44.029 1.00 77.25 255 TYR A CA 1
ATOM 2136 C C . TYR A 1 255 ? 22.048 22.524 -44.403 1.00 77.25 255 TYR A C 1
ATOM 2138 O O . TYR A 1 255 ? 22.052 23.744 -44.541 1.00 77.25 255 TYR A O 1
ATOM 2146 N N . ILE A 1 256 ? 23.154 21.789 -44.500 1.00 75.81 256 ILE A N 1
ATOM 2147 C CA . ILE A 1 256 ? 24.435 22.335 -44.955 1.00 75.81 256 ILE A CA 1
ATOM 2148 C C . ILE A 1 256 ? 24.462 22.221 -46.479 1.00 75.81 256 ILE A C 1
ATOM 2150 O O . ILE A 1 256 ? 24.207 21.142 -47.015 1.00 75.81 256 ILE A O 1
ATOM 2154 N N . ASN A 1 257 ? 24.778 23.318 -47.171 1.00 71.56 257 ASN A N 1
ATOM 2155 C CA . ASN A 1 257 ? 24.889 23.334 -48.630 1.00 71.56 257 ASN A CA 1
ATOM 2156 C C . ASN A 1 257 ? 25.842 22.228 -49.116 1.00 71.56 257 ASN A C 1
ATOM 2158 O O . ASN A 1 257 ? 27.002 22.184 -48.710 1.00 71.56 257 ASN A O 1
ATOM 2162 N N . GLY A 1 258 ? 25.337 21.343 -49.980 1.00 67.81 258 GLY A N 1
ATOM 2163 C CA . GLY A 1 258 ? 26.079 20.200 -50.526 1.00 67.81 258 GLY A CA 1
ATOM 2164 C C . GLY A 1 258 ? 25.899 18.870 -49.779 1.00 67.81 258 GLY A C 1
ATOM 2165 O O . GLY A 1 258 ? 26.472 17.874 -50.206 1.00 67.81 258 GLY A O 1
ATOM 2166 N N . SER A 1 259 ? 25.113 18.820 -48.698 1.00 67.00 259 SER A N 1
ATOM 2167 C CA . SER A 1 259 ? 24.756 17.572 -48.002 1.00 67.00 259 SER A CA 1
ATOM 2168 C C . SER A 1 259 ? 23.355 17.105 -48.405 1.00 67.00 259 SER A C 1
ATOM 2170 O O . SER A 1 259 ? 22.399 17.867 -48.281 1.00 67.00 259 SER A O 1
ATOM 2172 N N . GLU A 1 260 ? 23.214 15.848 -48.835 1.00 72.19 260 GLU A N 1
ATOM 2173 C CA . GLU A 1 260 ? 21.912 15.255 -49.200 1.00 72.19 260 GLU A CA 1
ATOM 2174 C C . GLU A 1 260 ? 21.013 14.982 -47.980 1.00 72.19 260 GLU A C 1
ATOM 2176 O O . GLU A 1 260 ? 19.790 14.943 -48.099 1.00 72.19 260 GLU A O 1
ATOM 2181 N N . SER A 1 261 ? 21.603 14.837 -46.788 1.00 75.38 261 SER A N 1
ATOM 2182 C CA . SER A 1 261 ? 20.884 14.591 -45.533 1.00 75.38 261 SER A CA 1
ATOM 2183 C C . SER A 1 261 ? 21.073 15.728 -44.520 1.00 75.38 261 SER A C 1
ATOM 2185 O O . SER A 1 261 ? 22.195 16.247 -44.408 1.00 75.38 261 SER A O 1
ATOM 2187 N N . PRO A 1 262 ? 20.037 16.084 -43.732 1.00 77.00 262 PRO A N 1
ATOM 2188 C CA . PRO A 1 262 ? 20.167 17.067 -42.662 1.00 77.00 262 PRO A CA 1
ATOM 2189 C C . PRO A 1 262 ? 21.079 16.547 -41.543 1.00 77.00 262 PRO A C 1
ATOM 2191 O O . PRO A 1 262 ? 20.986 15.387 -41.139 1.00 77.00 262 PRO A O 1
ATOM 2194 N N . LYS A 1 263 ? 21.938 17.416 -41.002 1.00 77.31 263 LYS A N 1
ATOM 2195 C CA . LYS A 1 263 ? 22.630 17.167 -39.726 1.00 77.31 263 LYS A CA 1
ATOM 2196 C C . LYS A 1 263 ? 21.755 17.666 -38.581 1.00 77.31 263 LYS A C 1
ATOM 2198 O O . LYS A 1 263 ? 21.029 18.629 -38.763 1.00 77.31 263 LYS A O 1
ATOM 2203 N N . TYR A 1 264 ? 21.822 17.063 -37.401 1.00 76.06 264 TYR A N 1
ATOM 2204 C CA . TYR A 1 264 ? 20.994 17.480 -36.263 1.00 76.06 264 TYR A CA 1
ATOM 2205 C C . TYR A 1 264 ? 21.843 18.111 -35.161 1.00 76.06 264 TYR A C 1
ATOM 2207 O O . TYR A 1 264 ? 22.882 17.570 -34.789 1.00 76.06 264 TYR A O 1
ATOM 2215 N N . ILE A 1 265 ? 21.365 19.228 -34.615 1.00 77.00 265 ILE A N 1
ATOM 2216 C CA . ILE A 1 265 ? 21.869 19.827 -33.374 1.00 77.00 265 ILE A CA 1
ATOM 2217 C C . ILE A 1 265 ? 20.818 19.655 -32.288 1.00 77.00 265 ILE A C 1
ATOM 2219 O O . ILE A 1 265 ? 19.637 19.870 -32.539 1.00 77.00 265 ILE A O 1
ATOM 2223 N N . SER A 1 266 ? 21.230 19.321 -31.069 1.00 76.44 266 SER A N 1
ATOM 2224 C CA . SER A 1 266 ? 20.342 19.398 -29.912 1.00 76.44 266 SER A CA 1
ATOM 2225 C C . SER A 1 266 ? 20.353 20.797 -29.292 1.00 76.44 266 SER A C 1
ATOM 2227 O O . SER A 1 266 ? 21.370 21.493 -29.315 1.00 76.44 266 SER A O 1
ATOM 2229 N N . THR A 1 267 ? 19.267 21.184 -28.625 1.00 77.88 267 THR A N 1
ATOM 2230 C CA . THR A 1 267 ? 19.315 22.266 -27.629 1.00 77.88 267 THR A CA 1
ATOM 2231 C C . THR A 1 267 ? 20.301 21.934 -26.499 1.00 77.88 267 THR A C 1
ATOM 2233 O O . THR A 1 267 ? 20.839 20.823 -26.420 1.00 77.88 267 THR A O 1
ATOM 2236 N N . GLN A 1 268 ? 20.608 22.916 -25.645 1.00 75.38 268 GLN A N 1
ATOM 2237 C CA . GLN A 1 268 ? 21.534 22.717 -24.532 1.00 75.38 268 GLN A CA 1
ATOM 2238 C C . GLN A 1 268 ? 21.039 21.594 -23.614 1.00 75.38 268 GLN A C 1
ATOM 2240 O O . GLN A 1 268 ? 19.947 21.660 -23.064 1.00 75.38 268 GLN A O 1
ATOM 2245 N N . ILE A 1 269 ? 21.879 20.573 -23.447 1.00 78.38 269 ILE A N 1
ATOM 2246 C CA . ILE A 1 269 ? 21.623 19.444 -22.553 1.00 78.38 269 ILE A CA 1
ATOM 2247 C C . ILE A 1 269 ? 22.338 19.712 -21.226 1.00 78.38 269 ILE A C 1
ATOM 2249 O O . ILE A 1 269 ? 23.541 20.007 -21.224 1.00 78.38 269 ILE A O 1
ATOM 2253 N N . GLY A 1 270 ? 21.610 19.596 -20.115 1.00 76.56 270 GLY A N 1
ATOM 2254 C CA . GLY A 1 270 ? 22.149 19.745 -18.762 1.00 76.56 270 GLY A CA 1
ATOM 2255 C C . GLY A 1 270 ? 23.221 18.701 -18.420 1.00 76.56 270 GLY A C 1
ATOM 2256 O O . GLY A 1 270 ? 23.326 17.643 -19.050 1.00 76.56 270 GLY A O 1
ATOM 2257 N N . ARG A 1 271 ? 24.043 18.986 -17.403 1.00 78.81 271 ARG A N 1
ATOM 2258 C CA . ARG A 1 271 ? 25.168 18.118 -16.991 1.00 78.81 271 ARG A CA 1
ATOM 2259 C C . ARG A 1 271 ? 24.721 16.713 -16.564 1.00 78.81 271 ARG A C 1
ATOM 2261 O O . ARG A 1 271 ? 25.339 15.731 -16.978 1.00 78.81 271 ARG A O 1
ATOM 2268 N N . ASN A 1 272 ? 23.633 16.605 -15.801 1.00 79.00 272 ASN A N 1
ATOM 2269 C CA . ASN A 1 272 ? 23.116 15.318 -15.319 1.00 79.00 272 ASN A CA 1
ATOM 2270 C C . ASN A 1 272 ? 22.608 14.437 -16.467 1.00 79.00 272 ASN A C 1
ATOM 2272 O O . ASN A 1 272 ? 22.983 13.267 -16.564 1.00 79.00 272 ASN A O 1
ATOM 2276 N N . LEU A 1 273 ? 21.836 15.012 -17.390 1.00 80.06 273 LEU A N 1
ATOM 2277 C CA . LEU A 1 273 ? 21.399 14.341 -18.614 1.00 80.06 273 LEU A CA 1
ATOM 2278 C C . LEU A 1 273 ? 22.571 13.887 -19.487 1.00 80.06 273 LEU A C 1
ATOM 2280 O O . LEU A 1 273 ? 22.574 12.749 -19.946 1.00 80.06 273 LEU A O 1
ATOM 2284 N N . LYS A 1 274 ? 23.595 14.733 -19.679 1.00 81.25 274 LYS A N 1
ATOM 2285 C CA . LYS A 1 274 ? 24.816 14.344 -20.406 1.00 81.25 274 LYS A CA 1
ATOM 2286 C C . LYS A 1 274 ? 25.476 13.125 -19.763 1.00 81.25 274 LYS A C 1
ATOM 2288 O O . LYS A 1 274 ? 25.822 12.183 -20.468 1.00 81.25 274 LYS A O 1
ATOM 2293 N N . LYS A 1 275 ? 25.604 13.105 -18.432 1.00 82.69 275 LYS A N 1
ATOM 2294 C CA . LYS A 1 275 ? 26.161 11.961 -17.692 1.00 82.69 275 LYS A CA 1
ATOM 2295 C C . LYS A 1 275 ? 25.332 10.688 -17.912 1.00 82.69 275 LYS A C 1
ATOM 2297 O O . LYS A 1 275 ? 25.901 9.622 -18.148 1.00 82.69 275 LYS A O 1
ATOM 2302 N N . LEU A 1 276 ? 24.002 10.803 -17.885 1.00 84.38 276 LEU A N 1
ATOM 2303 C CA . LEU A 1 276 ? 23.089 9.689 -18.143 1.00 84.38 276 LEU A CA 1
ATOM 2304 C C . LEU A 1 276 ? 23.201 9.177 -19.588 1.00 84.38 276 LEU A C 1
ATOM 2306 O O . LEU A 1 276 ? 23.368 7.977 -19.793 1.00 84.38 276 LEU A O 1
ATOM 2310 N N . PHE A 1 277 ? 23.170 10.063 -20.583 1.00 85.25 277 PHE A N 1
ATOM 2311 C CA . PHE A 1 277 ? 23.307 9.717 -22.001 1.00 85.25 277 PHE A CA 1
ATOM 2312 C C . PHE A 1 277 ? 24.645 9.058 -22.314 1.00 85.25 277 PHE A C 1
ATOM 2314 O O . PHE A 1 277 ? 24.655 7.998 -22.938 1.00 85.25 277 PHE A O 1
ATOM 2321 N N . SER A 1 278 ? 25.749 9.584 -21.783 1.00 84.06 278 SER A N 1
ATOM 2322 C CA . SER A 1 278 ? 27.058 8.939 -21.900 1.00 84.06 278 SER A CA 1
ATOM 2323 C C . SER A 1 278 ? 27.046 7.521 -21.322 1.00 84.06 278 SER A C 1
ATOM 2325 O O . SER A 1 278 ? 27.594 6.606 -21.929 1.00 84.06 278 SER A O 1
ATOM 2327 N N . SER A 1 279 ? 26.366 7.299 -20.189 1.00 85.56 279 SER A N 1
ATOM 2328 C CA . SER A 1 279 ? 26.234 5.958 -19.594 1.00 85.56 279 SER A CA 1
ATOM 2329 C C . SER A 1 279 ? 25.379 4.990 -20.426 1.00 85.56 279 SER A C 1
ATOM 2331 O O . SER A 1 279 ? 25.534 3.775 -20.305 1.00 85.56 279 SER A O 1
ATOM 2333 N N . LEU A 1 280 ? 24.478 5.525 -21.256 1.00 84.94 280 LEU A N 1
ATOM 2334 C CA . LEU A 1 280 ? 23.650 4.780 -22.206 1.00 84.94 280 LEU A CA 1
ATOM 2335 C C . LEU A 1 280 ? 24.352 4.584 -23.561 1.00 84.94 280 LEU A C 1
ATOM 2337 O O . LEU A 1 280 ? 23.775 3.971 -24.455 1.00 84.94 280 LEU A O 1
ATOM 2341 N N . GLY A 1 281 ? 25.574 5.104 -23.731 1.00 81.31 281 GLY A N 1
ATOM 2342 C CA . GLY A 1 281 ? 26.291 5.090 -25.008 1.00 81.31 281 GLY A CA 1
ATOM 2343 C C . GLY A 1 281 ? 25.714 6.057 -26.048 1.00 81.31 281 GLY A C 1
ATOM 2344 O O . GLY A 1 281 ? 26.047 5.962 -27.227 1.00 81.31 281 GLY A O 1
ATOM 2345 N N . ILE A 1 282 ? 24.852 6.987 -25.632 1.00 80.75 282 ILE A N 1
ATOM 2346 C CA . ILE A 1 282 ? 24.291 8.019 -26.501 1.00 80.75 282 ILE A CA 1
ATOM 2347 C C . ILE A 1 282 ? 25.328 9.134 -26.616 1.00 80.75 282 ILE A C 1
ATOM 2349 O O . ILE A 1 282 ? 25.559 9.900 -25.680 1.00 80.75 282 ILE A O 1
ATOM 2353 N N . ILE A 1 283 ? 25.955 9.218 -27.785 1.00 67.06 283 ILE A N 1
ATOM 2354 C CA . ILE A 1 283 ? 26.884 10.294 -28.116 1.00 67.06 283 ILE A CA 1
ATOM 2355 C C . ILE A 1 283 ? 26.052 11.497 -28.551 1.00 67.06 283 ILE A C 1
ATOM 2357 O O . ILE A 1 283 ? 25.226 11.393 -29.459 1.00 67.06 283 ILE A O 1
ATOM 2361 N N . ASN A 1 284 ? 26.257 12.644 -27.904 1.00 64.12 284 ASN A N 1
ATOM 2362 C CA . ASN A 1 284 ? 25.604 13.867 -28.346 1.00 64.12 284 ASN A CA 1
ATOM 2363 C C . ASN A 1 284 ? 26.146 14.250 -29.731 1.00 64.12 284 ASN A C 1
ATOM 2365 O O . ASN A 1 284 ? 27.344 14.479 -29.884 1.00 64.12 284 ASN A O 1
ATOM 2369 N N . ALA A 1 285 ? 25.264 14.305 -30.730 1.00 57.09 285 ALA A N 1
ATOM 2370 C CA . ALA A 1 285 ? 25.637 14.511 -32.127 1.00 57.09 285 ALA A CA 1
ATOM 2371 C C . ALA A 1 285 ? 26.300 15.879 -32.379 1.00 57.09 285 ALA A C 1
ATOM 2373 O O . ALA A 1 285 ? 27.036 16.032 -33.353 1.00 57.09 285 ALA A O 1
ATOM 2374 N N . MET A 1 286 ? 26.068 16.868 -31.507 1.00 58.03 286 MET A N 1
ATOM 2375 C CA . MET A 1 286 ? 26.734 18.168 -31.577 1.00 58.03 286 MET A CA 1
ATOM 2376 C C . MET A 1 286 ? 26.711 18.885 -30.225 1.00 58.03 286 MET A C 1
ATOM 2378 O O . MET A 1 286 ? 25.702 18.866 -29.524 1.00 58.03 286 MET A O 1
ATOM 2382 N N . GLU A 1 287 ? 27.807 19.555 -29.862 1.00 60.25 287 GLU A N 1
ATOM 2383 C CA . GLU A 1 287 ? 27.852 20.447 -28.699 1.00 60.25 287 GLU A CA 1
ATOM 2384 C C . GLU A 1 287 ? 27.425 21.859 -29.126 1.00 60.25 287 GLU A C 1
ATOM 2386 O O . GLU A 1 287 ? 28.248 22.597 -29.669 1.00 60.25 287 GLU A O 1
ATOM 2391 N N . PRO A 1 288 ? 26.169 22.284 -28.880 1.00 59.22 288 PRO A N 1
ATOM 2392 C CA . PRO A 1 288 ? 25.681 23.585 -29.345 1.00 59.22 288 PRO A CA 1
ATOM 2393 C C . PRO A 1 288 ? 26.475 24.767 -28.766 1.00 59.22 288 PRO A C 1
ATOM 2395 O O . PRO A 1 288 ? 26.510 25.835 -29.360 1.00 59.22 288 PRO A O 1
ATOM 2398 N N . GLN A 1 289 ? 27.165 24.569 -27.638 1.00 58.41 289 GLN A N 1
ATOM 2399 C CA . GLN A 1 289 ? 28.044 25.563 -27.009 1.00 58.41 289 GLN A CA 1
ATOM 2400 C C . GLN A 1 289 ? 29.294 25.894 -27.847 1.00 58.41 289 GLN A C 1
ATOM 2402 O O . GLN A 1 289 ? 29.903 26.940 -27.640 1.00 58.41 289 GLN A O 1
ATOM 2407 N N . LYS A 1 290 ? 29.675 25.020 -28.788 1.00 58.69 290 LYS A N 1
ATOM 2408 C CA . LYS A 1 290 ? 30.796 25.227 -29.721 1.00 58.69 290 LYS A CA 1
ATOM 2409 C C . LYS A 1 290 ? 30.377 25.901 -31.030 1.00 58.69 290 LYS A C 1
ATOM 2411 O O . LYS A 1 290 ? 31.210 26.113 -31.907 1.00 58.69 290 LYS A O 1
ATOM 2416 N N . LEU A 1 291 ? 29.092 26.228 -31.180 1.00 59.66 291 LEU A N 1
ATOM 2417 C CA . LEU A 1 291 ? 28.578 26.943 -32.341 1.00 59.66 291 LEU A CA 1
ATOM 2418 C C . LEU A 1 291 ? 28.655 28.444 -32.086 1.00 59.66 291 LEU A C 1
ATOM 2420 O O . LEU A 1 291 ? 28.075 28.951 -31.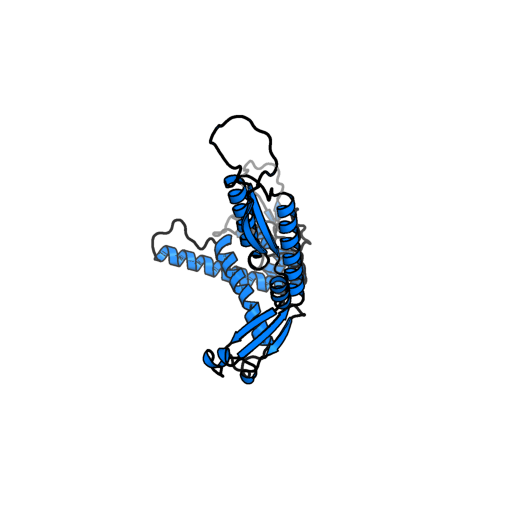126 1.00 59.66 291 LEU A O 1
ATOM 2424 N N . ARG A 1 292 ? 29.339 29.169 -32.969 1.00 55.62 292 ARG A N 1
ATOM 2425 C CA . ARG A 1 292 ? 29.310 30.635 -32.986 1.00 55.62 292 ARG A CA 1
ATOM 2426 C C . ARG A 1 292 ? 28.634 31.114 -34.259 1.00 55.62 292 ARG A C 1
ATOM 2428 O O . ARG A 1 292 ? 28.929 30.621 -35.344 1.00 55.62 292 ARG A O 1
ATOM 2435 N N . LEU A 1 293 ? 27.739 32.088 -34.123 1.00 57.88 293 LEU A N 1
ATOM 2436 C CA . LEU A 1 293 ? 27.189 32.800 -35.271 1.00 57.88 293 LEU A CA 1
ATOM 2437 C C . LEU A 1 293 ? 28.284 33.691 -35.856 1.00 57.88 293 LEU A C 1
ATOM 2439 O O . LEU A 1 293 ? 28.870 34.502 -35.136 1.00 57.88 293 LEU A O 1
ATOM 2443 N N . ALA A 1 294 ? 28.562 33.544 -37.150 1.00 55.03 294 ALA A N 1
ATOM 2444 C CA . ALA A 1 294 ? 29.393 34.507 -37.851 1.00 55.03 294 ALA A CA 1
ATOM 2445 C C . ALA A 1 294 ? 28.602 35.815 -37.988 1.00 55.03 294 ALA A C 1
ATOM 2447 O O . ALA A 1 294 ? 27.599 35.885 -38.696 1.00 55.03 294 ALA A O 1
ATOM 2448 N N . THR A 1 295 ? 29.030 36.874 -37.305 1.00 47.03 295 THR A N 1
ATOM 2449 C CA . THR A 1 295 ? 28.524 38.220 -37.582 1.00 47.03 295 THR A CA 1
ATOM 2450 C C . THR A 1 295 ? 29.149 38.700 -38.886 1.00 47.03 295 THR A C 1
ATOM 2452 O O . THR A 1 295 ? 30.323 39.072 -38.896 1.00 47.03 295 THR A O 1
ATOM 2455 N N . LYS A 1 296 ? 28.390 38.698 -39.986 1.00 51.41 296 LYS A N 1
ATOM 2456 C CA . LYS A 1 296 ? 28.782 39.413 -41.204 1.00 51.41 296 LYS A CA 1
ATOM 2457 C C . LYS A 1 296 ? 27.842 40.577 -41.465 1.00 51.41 296 LYS A C 1
ATOM 2459 O O . LYS A 1 296 ? 26.620 40.443 -41.428 1.00 51.41 296 LYS A O 1
ATOM 2464 N N . GLU A 1 297 ? 28.452 41.728 -41.714 1.00 51.56 297 GLU A N 1
ATOM 2465 C CA . GLU A 1 297 ? 27.792 42.948 -42.148 1.00 51.56 297 GLU A CA 1
ATOM 2466 C C . GLU A 1 297 ? 26.965 42.685 -43.416 1.00 51.56 297 GLU A C 1
ATOM 2468 O O . GLU A 1 297 ? 27.469 42.153 -44.402 1.00 51.56 297 GLU A O 1
ATOM 2473 N N . LYS A 1 298 ? 25.686 43.080 -43.367 1.00 48.69 298 LYS A N 1
ATOM 2474 C CA . LYS A 1 298 ? 24.776 43.269 -44.508 1.00 48.69 298 LYS A CA 1
ATOM 2475 C C . LYS A 1 298 ? 24.777 42.144 -45.556 1.00 48.69 298 LYS A C 1
ATOM 2477 O O . LYS A 1 298 ? 25.270 42.312 -46.667 1.00 48.69 298 LYS A O 1
ATOM 2482 N N . THR A 1 299 ? 24.059 41.062 -45.274 1.00 45.12 299 THR A N 1
ATOM 2483 C CA . THR A 1 299 ? 23.386 40.304 -46.341 1.00 45.12 299 THR A CA 1
ATOM 2484 C C . THR A 1 299 ? 21.877 40.364 -46.113 1.00 45.12 299 THR A C 1
ATOM 2486 O O . THR A 1 299 ? 21.386 40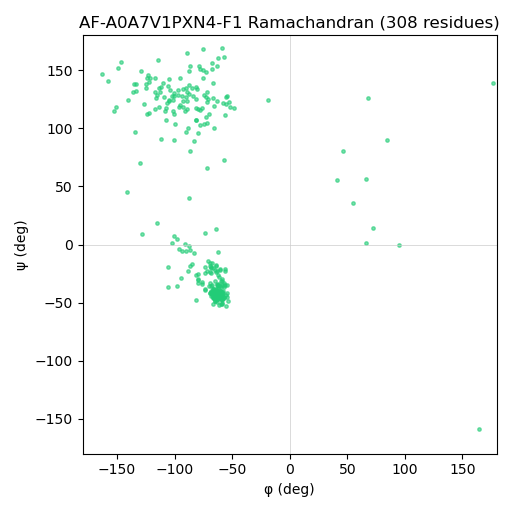.193 -45.003 1.00 45.12 299 THR A O 1
ATOM 2489 N N . THR A 1 300 ? 21.129 40.692 -47.165 1.00 48.91 300 THR A N 1
ATOM 2490 C CA . THR A 1 300 ? 19.673 40.935 -47.182 1.00 48.91 300 THR A CA 1
ATOM 2491 C C . THR A 1 300 ? 18.827 39.662 -47.056 1.00 48.91 300 THR A C 1
ATOM 2493 O O . THR A 1 300 ? 17.612 39.709 -47.238 1.00 48.91 300 THR A O 1
ATOM 2496 N N . ASN A 1 301 ? 19.444 38.521 -46.744 1.00 48.84 301 ASN A N 1
ATOM 2497 C CA . ASN A 1 301 ? 18.793 37.219 -46.723 1.00 48.84 301 ASN A CA 1
ATOM 2498 C C . ASN A 1 301 ? 18.700 36.696 -45.283 1.00 48.84 301 ASN A C 1
ATOM 2500 O O . ASN A 1 301 ? 19.584 36.000 -44.794 1.00 48.84 301 ASN A O 1
ATOM 2504 N N . TYR A 1 302 ? 17.595 37.013 -44.605 1.00 51.34 302 TYR A N 1
ATOM 2505 C CA . TYR A 1 302 ? 17.321 36.618 -43.214 1.00 51.34 302 TYR A CA 1
ATOM 2506 C C . TYR A 1 302 ? 17.220 35.093 -42.984 1.00 51.34 302 TYR A C 1
ATOM 2508 O O . TYR A 1 302 ? 17.125 34.653 -41.842 1.00 51.34 302 TYR A O 1
ATOM 2516 N N . ASN A 1 303 ? 17.255 34.283 -44.050 1.00 49.78 303 ASN A N 1
ATOM 2517 C CA . ASN A 1 303 ? 17.100 32.826 -44.001 1.00 49.78 303 ASN A CA 1
ATOM 2518 C C . ASN A 1 303 ? 18.431 32.047 -44.023 1.00 49.78 303 ASN A C 1
ATOM 2520 O O . ASN A 1 303 ? 18.408 30.820 -44.105 1.00 49.78 303 ASN A O 1
ATOM 2524 N N . GLN A 1 304 ? 19.586 32.719 -43.981 1.00 51.81 304 GLN A N 1
ATOM 2525 C CA . GLN A 1 304 ? 20.903 32.074 -44.012 1.00 51.81 304 GLN A CA 1
ATOM 2526 C C . GLN A 1 304 ? 21.720 32.466 -42.775 1.00 51.81 304 GLN A C 1
ATOM 2528 O O . GLN A 1 304 ? 22.091 33.624 -42.607 1.00 51.81 304 GLN A O 1
ATOM 2533 N N . LEU A 1 305 ? 21.994 31.492 -41.901 1.00 56.62 305 LEU A N 1
ATOM 2534 C CA . LEU A 1 305 ? 22.879 31.650 -40.744 1.00 56.62 305 LEU A CA 1
ATOM 2535 C C . LEU A 1 305 ? 24.184 30.894 -41.011 1.00 56.62 305 LEU A C 1
ATOM 2537 O O . LEU A 1 305 ? 24.176 29.672 -41.161 1.00 56.62 305 LEU A O 1
ATOM 2541 N N . GLU A 1 306 ? 25.304 31.613 -41.061 1.00 54.41 306 GLU A N 1
ATOM 2542 C CA . GLU A 1 306 ? 26.637 31.010 -41.098 1.00 54.41 306 GLU A CA 1
ATOM 2543 C C . GLU A 1 306 ? 27.059 30.626 -39.670 1.00 54.41 306 GLU A C 1
ATOM 2545 O O . GLU A 1 306 ? 27.186 31.478 -38.784 1.00 54.41 306 GLU A O 1
ATOM 2550 N N . LEU A 1 307 ? 27.256 29.326 -39.439 1.00 56.31 307 LEU A N 1
ATOM 2551 C CA . LEU A 1 307 ? 27.748 28.779 -38.174 1.00 56.31 307 LEU A CA 1
ATOM 2552 C C . LEU A 1 307 ? 29.235 28.445 -38.307 1.00 56.31 307 LEU A C 1
ATOM 2554 O O . LEU A 1 307 ? 29.632 27.682 -39.187 1.00 56.31 307 LEU A O 1
ATOM 2558 N N . LEU A 1 308 ? 30.049 29.001 -37.414 1.00 49.28 308 LEU A N 1
ATOM 2559 C CA . LEU A 1 308 ? 31.459 28.657 -37.260 1.00 49.28 308 LEU A CA 1
ATOM 2560 C C . LEU A 1 308 ? 31.596 27.563 -36.200 1.00 49.28 308 LEU A C 1
ATOM 2562 O O . LEU A 1 308 ? 31.006 27.659 -35.119 1.00 49.28 308 LEU A O 1
ATOM 2566 N N . PHE A 1 309 ? 32.395 26.545 -36.512 1.00 48.91 309 PHE A N 1
ATOM 2567 C CA . PHE A 1 309 ? 32.789 25.500 -35.572 1.00 48.91 309 PHE A CA 1
ATOM 2568 C C . PHE A 1 309 ? 34.121 25.884 -34.922 1.00 48.91 309 PHE A C 1
ATOM 2570 O O . PHE A 1 309 ? 35.076 26.194 -35.636 1.00 48.91 309 PHE A O 1
ATOM 2577 N N . THR A 1 310 ? 34.176 25.870 -33.589 1.00 47.09 310 THR A N 1
ATOM 2578 C CA . THR A 1 310 ? 35.431 25.907 -32.813 1.00 47.09 310 THR A CA 1
ATOM 2579 C C . THR A 1 310 ? 35.800 24.526 -32.312 1.00 47.09 310 THR A C 1
ATOM 2581 O O . THR A 1 310 ? 34.891 23.862 -31.757 1.00 47.09 310 THR A O 1
#

Solvent-accessible surface area (backbone atoms only — not comparable to full-atom values): 19013 Å² total; per-residue (Å²): 136,80,69,94,56,60,52,74,46,77,52,54,68,85,78,50,53,74,70,55,60,74,77,48,64,85,72,48,41,38,36,43,34,39,29,60,69,49,21,52,52,45,49,53,50,49,53,52,48,51,53,54,48,56,52,51,55,73,74,46,70,51,64,40,50,62,68,64,40,51,52,45,50,50,54,52,53,51,48,27,58,77,65,74,45,50,78,34,48,50,79,45,79,48,80,49,77,82,80,83,84,75,92,78,95,79,84,92,76,96,75,76,84,76,64,35,30,34,58,47,78,47,75,38,63,68,49,46,51,57,52,59,75,45,41,29,52,50,77,47,79,44,70,75,49,74,87,82,42,51,77,67,54,50,52,53,52,57,60,48,50,56,56,52,54,50,50,52,48,44,40,57,70,76,52,48,59,72,66,91,84,65,86,50,68,72,57,46,54,51,50,47,50,50,39,50,51,51,48,52,52,50,54,53,48,53,54,47,46,45,71,78,41,62,77,49,76,65,52,72,74,61,81,70,82,84,65,99,60,89,79,54,89,86,52,83,83,40,78,66,55,47,52,54,55,55,71,67,56,45,78,45,79,40,82,53,92,93,53,99,62,68,47,57,36,44,49,91,74,54,72,64,58,50,55,52,33,52,75,71,70,48,73,78,82,42,66,59,89,41,56,40,76,61,89,67,86,88,69,97,54,92,89,67,82,56,73,44,83,110